Protein AF-A0A2P4QXF5-F1 (afdb_monomer)

Organism: Rhizophagus irregularis (strain DAOM 181602 / DAOM 197198 / MUCL 43194) (NCBI:txid747089)

Foldseek 3Di:
DLLVVLVVVLVVLCPDDPLSVVLSVVLLVQLLDPDRDLLNLLLSLLSQLCVVCVVVVHDQDPQCPCCVPRVPVSVVSLVVDVSSCVSSVVSSVCSVSNSVNSNVVVVVVVVVVVVVVVVVVVVVVVVVVVVVVVVVVVVVVVVVVVVVVVVVVVVVVVVVVVVVVVVVVVVVVVVVVVVVVVVVVVVVVVVVVVVVVVVVVD

Radius of gyration: 54.54 Å; Cα contacts (8 Å, |Δi|>4): 104; chains: 1; bounding box: 96×33×154 Å

Solvent-accessible surface area (backbone atoms only — not comparable to full-atom values): 10778 Å² total; per-residue (Å²): 107,67,50,57,51,19,45,52,54,47,59,55,38,64,71,43,63,72,62,39,40,52,45,50,52,54,45,58,62,58,29,72,45,97,69,68,49,72,65,55,40,49,54,51,12,48,47,49,27,48,43,55,39,46,76,72,73,44,86,69,66,73,58,51,72,55,47,92,83,36,49,68,60,24,50,55,57,33,64,76,35,68,72,49,34,54,45,26,56,51,36,45,66,43,48,62,44,37,32,51,21,52,40,54,52,54,54,47,54,52,49,53,54,51,49,51,55,50,52,53,50,50,52,52,50,53,51,52,52,50,55,50,53,54,50,52,52,53,50,51,54,50,51,52,53,50,51,51,51,51,54,54,50,50,54,50,55,50,50,55,50,51,53,53,52,52,51,52,53,51,52,53,52,50,54,52,51,53,52,51,52,52,52,52,53,51,50,53,52,53,51,52,52,52,51,53,53,59,64,75,74,113

pLDDT: mean 87.65, std 9.47, range [49.09, 98.06]

Structure (mmCIF, N/CA/C/O backbone):
data_AF-A0A2P4QXF5-F1
#
_entry.id   AF-A0A2P4QXF5-F1
#
loop_
_atom_site.group_PDB
_atom_site.id
_atom_site.type_symbol
_atom_site.label_atom_id
_atom_site.label_alt_id
_atom_site.label_comp_id
_atom_site.label_asym_id
_atom_site.label_entity_id
_atom_site.label_seq_id
_atom_site.pdbx_PDB_ins_code
_atom_site.Cartn_x
_atom_site.Cartn_y
_atom_site.Cartn_z
_atom_site.occupancy
_atom_site.B_iso_or_equiv
_atom_site.auth_seq_id
_atom_site.auth_comp_id
_atom_site.auth_asym_id
_atom_site.auth_atom_id
_atom_site.pdbx_PDB_model_num
ATOM 1 N N . MET A 1 1 ? -5.828 8.883 -20.701 1.00 59.59 1 MET A N 1
ATOM 2 C CA . MET A 1 1 ? -4.994 9.012 -21.917 1.00 59.59 1 MET A CA 1
ATOM 3 C C . MET A 1 1 ? -3.499 8.757 -21.675 1.00 59.59 1 MET A C 1
ATOM 5 O O . MET A 1 1 ? -3.031 7.722 -22.117 1.00 59.59 1 MET A O 1
ATOM 9 N N . ILE A 1 2 ? -2.735 9.605 -20.960 1.00 63.25 2 ILE A N 1
ATOM 10 C CA . ILE A 1 2 ? -1.267 9.400 -20.785 1.00 63.25 2 ILE A CA 1
ATOM 11 C C . ILE A 1 2 ? -0.932 8.175 -19.909 1.00 63.25 2 ILE A C 1
ATOM 13 O O . ILE A 1 2 ? -0.043 7.398 -20.246 1.00 63.25 2 ILE A O 1
ATOM 17 N N . ILE A 1 3 ? -1.665 7.973 -18.807 1.00 66.44 3 ILE A N 1
ATOM 18 C CA . ILE A 1 3 ? -1.462 6.826 -17.899 1.00 66.44 3 ILE A CA 1
ATOM 19 C C . ILE A 1 3 ? -1.799 5.508 -18.602 1.00 66.44 3 ILE A C 1
ATOM 21 O O . ILE A 1 3 ? -1.023 4.562 -18.534 1.00 66.44 3 ILE A O 1
ATOM 25 N N . GLU A 1 4 ? -2.927 5.464 -19.310 1.00 70.69 4 GLU A N 1
ATOM 26 C CA . GLU A 1 4 ? -3.379 4.278 -20.049 1.00 70.69 4 GLU A CA 1
ATOM 27 C C . GLU A 1 4 ? -2.394 3.902 -21.159 1.00 70.69 4 GLU A C 1
ATOM 29 O O . GLU A 1 4 ? -2.073 2.729 -21.315 1.00 70.69 4 GLU A O 1
ATOM 34 N N . HIS A 1 5 ? -1.861 4.893 -21.883 1.00 72.62 5 HIS A N 1
ATOM 35 C CA . HIS A 1 5 ? -0.839 4.664 -22.901 1.00 72.62 5 HIS A CA 1
ATOM 36 C C . HIS A 1 5 ? 0.442 4.083 -22.291 1.00 72.62 5 HIS A C 1
ATOM 38 O O . HIS A 1 5 ? 0.937 3.061 -22.756 1.00 72.62 5 HIS A O 1
ATOM 44 N N . GLY A 1 6 ? 0.942 4.673 -21.199 1.00 71.44 6 GLY A N 1
ATOM 45 C CA . GLY A 1 6 ? 2.107 4.139 -20.494 1.00 71.44 6 GLY A CA 1
ATOM 46 C C . GLY A 1 6 ? 1.874 2.718 -19.973 1.00 71.44 6 GLY A C 1
ATOM 47 O O . GLY A 1 6 ? 2.727 1.858 -20.156 1.00 71.44 6 GLY A O 1
ATOM 48 N N . GLN A 1 7 ? 0.703 2.428 -19.399 1.00 71.81 7 GLN A N 1
ATOM 49 C CA . GLN A 1 7 ? 0.347 1.084 -18.927 1.00 71.81 7 GLN A CA 1
ATOM 50 C C . GLN A 1 7 ? 0.256 0.060 -20.064 1.00 71.81 7 GLN A C 1
ATOM 52 O O . GLN A 1 7 ? 0.716 -1.073 -19.906 1.00 71.81 7 GLN A O 1
ATOM 57 N N . ALA A 1 8 ? -0.291 0.449 -21.216 1.00 75.56 8 ALA A N 1
ATOM 58 C CA . ALA A 1 8 ? -0.338 -0.402 -22.398 1.00 75.56 8 ALA A CA 1
ATOM 59 C C . ALA A 1 8 ? 1.077 -0.726 -22.904 1.00 75.56 8 ALA A C 1
ATOM 61 O O . ALA A 1 8 ? 1.396 -1.902 -23.093 1.00 75.56 8 ALA A O 1
ATOM 62 N N . SER A 1 9 ? 1.948 0.284 -23.033 1.00 73.88 9 SER A N 1
ATOM 63 C CA . SER A 1 9 ? 3.349 0.090 -23.428 1.00 73.88 9 SER A CA 1
ATOM 64 C C . SER A 1 9 ? 4.088 -0.840 -22.464 1.00 73.88 9 SER A C 1
ATOM 66 O O . SER A 1 9 ? 4.778 -1.758 -22.899 1.00 73.88 9 SER A O 1
ATOM 68 N N . LEU A 1 10 ? 3.888 -0.674 -21.155 1.00 72.56 10 LEU A N 1
ATOM 69 C CA . LEU A 1 10 ? 4.489 -1.528 -20.126 1.00 72.56 10 LEU A CA 1
ATOM 70 C C . LEU A 1 10 ? 4.009 -2.976 -20.209 1.00 72.56 10 LEU A C 1
ATOM 72 O O . LEU A 1 10 ? 4.822 -3.893 -20.205 1.00 72.56 10 LEU A O 1
ATOM 76 N N . THR A 1 11 ? 2.702 -3.186 -20.364 1.00 74.31 11 THR A N 1
ATOM 77 C CA . THR A 1 11 ? 2.114 -4.530 -20.475 1.00 74.31 11 THR A CA 1
ATOM 78 C C . THR A 1 11 ? 2.634 -5.273 -21.708 1.00 74.31 11 THR A C 1
ATOM 80 O O . THR A 1 11 ? 2.802 -6.491 -21.688 1.00 74.31 11 THR A O 1
ATOM 83 N N . ILE A 1 12 ? 2.888 -4.554 -22.805 1.00 77.44 12 ILE A N 1
ATOM 84 C CA . ILE A 1 12 ? 3.485 -5.127 -24.017 1.00 77.44 12 ILE A CA 1
ATOM 85 C C . ILE A 1 12 ? 4.946 -5.514 -23.762 1.00 77.44 12 ILE A C 1
ATOM 87 O O . ILE A 1 12 ? 5.367 -6.590 -24.182 1.00 77.44 12 ILE A O 1
ATOM 91 N N . LEU A 1 13 ? 5.710 -4.668 -23.065 1.00 72.25 13 LEU A N 1
ATOM 92 C CA . LEU A 1 13 ? 7.120 -4.915 -22.753 1.00 72.25 13 LEU A CA 1
ATOM 93 C C . LEU A 1 13 ? 7.305 -6.076 -21.765 1.00 72.25 13 LEU A C 1
ATOM 95 O O . LEU A 1 13 ? 8.186 -6.905 -21.973 1.00 72.25 13 LEU A O 1
ATOM 99 N N . GLU A 1 14 ? 6.436 -6.206 -20.760 1.00 69.69 14 GLU A N 1
ATOM 100 C CA . GLU A 1 14 ? 6.452 -7.320 -19.797 1.00 69.69 14 GLU A CA 1
ATOM 101 C C . GLU A 1 14 ? 6.147 -8.684 -20.439 1.00 69.69 14 GLU A C 1
ATOM 103 O O . GLU A 1 14 ? 6.537 -9.720 -19.902 1.00 69.69 14 GLU A O 1
ATOM 108 N N . LYS A 1 15 ? 5.472 -8.700 -21.596 1.00 71.00 15 LYS A N 1
ATOM 109 C CA . LYS A 1 15 ? 5.174 -9.920 -22.365 1.00 71.00 15 LYS A CA 1
ATOM 110 C C . LYS A 1 15 ? 6.304 -10.351 -23.309 1.00 71.00 15 LYS A C 1
ATOM 112 O O . LYS A 1 15 ? 6.233 -11.455 -23.846 1.00 71.00 15 LYS A O 1
ATOM 117 N N . LYS A 1 16 ? 7.308 -9.501 -23.564 1.00 68.06 16 LYS A N 1
ATOM 118 C CA . LYS A 1 16 ? 8.449 -9.817 -24.446 1.00 68.06 16 LYS A CA 1
ATOM 119 C C . LYS A 1 16 ? 9.553 -10.591 -23.690 1.00 68.06 16 LYS A C 1
ATOM 121 O O . LYS A 1 16 ? 9.535 -10.659 -22.466 1.00 68.06 16 LYS A O 1
ATOM 126 N N . HIS A 1 17 ? 10.492 -11.188 -24.442 1.00 75.25 17 HIS A N 1
ATOM 127 C CA . HIS A 1 17 ? 11.640 -11.992 -23.965 1.00 75.25 17 HIS A CA 1
ATOM 128 C C . HIS A 1 17 ? 12.445 -11.361 -22.804 1.00 75.25 17 HIS A C 1
ATOM 130 O O . HIS A 1 17 ? 12.349 -10.160 -22.546 1.00 75.25 17 HIS A O 1
ATOM 136 N N . ASP A 1 18 ? 13.318 -12.163 -22.176 1.00 79.44 18 ASP A N 1
ATOM 137 C CA . ASP A 1 18 ? 14.100 -11.838 -20.968 1.00 79.44 18 ASP A CA 1
ATOM 138 C C . ASP A 1 18 ? 14.762 -10.444 -20.967 1.00 79.44 18 ASP A C 1
ATOM 140 O O . ASP A 1 18 ? 14.712 -9.756 -19.949 1.00 79.44 18 ASP A O 1
ATOM 144 N N . CYS A 1 19 ? 15.273 -9.966 -22.110 1.00 87.12 19 CYS A N 1
ATOM 145 C CA . CYS A 1 19 ? 15.891 -8.635 -22.236 1.00 87.12 19 CYS A CA 1
ATOM 146 C C . CYS A 1 19 ? 14.944 -7.492 -21.828 1.00 87.12 19 CYS A C 1
ATOM 148 O O . CYS A 1 19 ? 15.302 -6.611 -21.043 1.00 87.12 19 CYS A O 1
ATOM 150 N N . PHE A 1 20 ? 13.704 -7.503 -22.332 1.00 87.44 20 PHE A N 1
ATOM 151 C CA . PHE A 1 20 ? 12.737 -6.450 -22.016 1.00 87.44 20 PHE A CA 1
ATOM 152 C C . PHE A 1 20 ? 12.277 -6.534 -20.565 1.00 87.44 20 PHE A C 1
ATOM 154 O O . PHE A 1 20 ? 12.060 -5.502 -19.930 1.00 87.44 20 PHE A O 1
ATOM 161 N N . LYS A 1 21 ? 12.172 -7.749 -20.022 1.00 85.56 21 LYS A N 1
ATOM 162 C CA . LYS A 1 21 ? 11.815 -7.980 -18.623 1.00 85.56 21 LYS A CA 1
ATOM 163 C C . LYS A 1 21 ? 12.875 -7.423 -17.672 1.00 85.56 21 LYS A C 1
ATOM 165 O O . LYS A 1 21 ? 12.524 -6.763 -16.693 1.00 85.56 21 LYS A O 1
ATOM 170 N N . GLU A 1 22 ? 14.153 -7.633 -17.976 1.00 85.75 22 GLU A N 1
ATOM 171 C CA . GLU A 1 22 ? 15.271 -7.057 -17.226 1.00 85.75 22 GLU A CA 1
ATOM 172 C C . GLU A 1 22 ? 15.252 -5.523 -17.291 1.00 85.75 22 GLU A C 1
ATOM 174 O O . GLU A 1 22 ? 15.178 -4.862 -16.253 1.00 85.75 22 GLU A O 1
ATOM 179 N N . ALA A 1 23 ? 15.201 -4.949 -18.499 1.00 85.44 23 ALA A N 1
ATOM 180 C CA . ALA A 1 23 ? 15.160 -3.499 -18.695 1.00 85.44 23 ALA A CA 1
ATOM 181 C C . ALA A 1 23 ? 13.967 -2.840 -17.973 1.00 85.44 23 ALA A C 1
ATOM 183 O O . ALA A 1 23 ? 14.123 -1.807 -17.315 1.00 85.44 23 ALA A O 1
ATOM 184 N N . THR A 1 24 ? 12.789 -3.467 -18.037 1.00 84.12 24 THR A N 1
ATOM 185 C CA . THR A 1 24 ? 11.561 -3.000 -17.373 1.00 84.12 24 THR A CA 1
ATOM 186 C C . THR A 1 24 ? 11.661 -3.110 -15.849 1.00 84.12 24 THR A C 1
ATOM 188 O O . THR A 1 24 ? 11.208 -2.215 -15.138 1.00 84.12 24 THR A O 1
ATOM 191 N N . THR A 1 25 ? 12.294 -4.159 -15.316 1.00 84.69 25 THR A N 1
ATOM 192 C CA . THR A 1 25 ? 12.498 -4.318 -13.864 1.00 84.69 25 THR A CA 1
ATOM 193 C C . THR A 1 25 ? 13.419 -3.234 -13.311 1.00 84.69 25 THR A C 1
ATOM 195 O O . THR A 1 25 ? 13.112 -2.618 -12.285 1.00 84.69 25 THR A O 1
ATOM 198 N N . THR A 1 26 ? 14.518 -2.948 -14.009 1.00 84.81 26 THR A N 1
ATOM 199 C CA . THR A 1 26 ? 15.437 -1.868 -13.634 1.00 84.81 26 THR A CA 1
ATOM 200 C C . THR A 1 26 ? 14.717 -0.520 -13.691 1.00 84.81 26 THR A C 1
ATOM 202 O O . THR A 1 26 ? 14.770 0.233 -12.718 1.00 84.81 26 THR A O 1
ATOM 205 N N . LEU A 1 27 ? 13.941 -0.264 -14.755 1.00 85.56 27 LEU A N 1
ATOM 206 C CA . LEU A 1 27 ? 13.129 0.949 -14.893 1.00 85.56 27 LEU A CA 1
ATOM 207 C C . LEU A 1 27 ? 12.154 1.097 -13.724 1.00 85.56 27 LEU A C 1
ATOM 209 O O . LEU A 1 27 ? 12.144 2.135 -13.070 1.00 85.56 27 LEU A O 1
ATOM 213 N N . LYS A 1 28 ? 11.410 0.041 -13.379 1.00 84.25 28 LYS A N 1
ATOM 214 C CA . LYS A 1 28 ? 10.466 0.040 -12.252 1.00 84.25 28 LYS A CA 1
ATOM 215 C C . LYS A 1 28 ? 11.125 0.432 -10.933 1.00 84.25 28 LYS A C 1
ATOM 217 O O . LYS A 1 28 ? 10.522 1.157 -10.143 1.00 84.25 28 LYS A O 1
ATOM 222 N N . ASN A 1 29 ? 12.353 -0.018 -10.692 1.00 83.19 29 ASN A N 1
ATOM 223 C CA . ASN A 1 29 ? 13.104 0.357 -9.498 1.00 83.19 29 ASN A CA 1
ATOM 224 C C . ASN A 1 29 ? 13.585 1.814 -9.545 1.00 83.19 29 ASN A C 1
ATOM 226 O O . ASN A 1 29 ? 13.433 2.519 -8.548 1.00 83.19 29 ASN A O 1
ATOM 230 N N . GLY A 1 30 ? 14.092 2.285 -10.688 1.00 82.69 30 GLY A N 1
ATOM 231 C CA . GLY A 1 30 ? 14.521 3.677 -10.867 1.00 82.69 30 GLY A CA 1
ATOM 232 C C . GLY A 1 30 ? 13.372 4.688 -10.800 1.00 82.69 30 GLY A C 1
ATOM 233 O O . GLY A 1 30 ? 13.515 5.765 -10.224 1.00 82.69 30 GLY A O 1
ATOM 234 N N . CYS A 1 31 ? 12.196 4.319 -11.311 1.00 85.19 31 CYS A N 1
ATOM 235 C CA . CYS A 1 31 ? 11.001 5.158 -11.297 1.00 85.19 31 CYS A CA 1
ATOM 236 C C . CYS A 1 31 ? 10.361 5.293 -9.909 1.00 85.19 31 CYS A C 1
ATOM 238 O O . CYS A 1 31 ? 9.393 6.028 -9.791 1.00 85.19 31 CYS A O 1
ATOM 240 N N . LYS A 1 32 ? 10.839 4.623 -8.849 1.00 78.00 32 LYS A N 1
ATOM 241 C CA . LYS A 1 32 ? 10.288 4.823 -7.491 1.00 78.00 32 LYS A CA 1
ATOM 242 C C . LYS A 1 32 ? 10.468 6.262 -6.990 1.00 78.00 32 LYS A C 1
ATOM 244 O O . LYS A 1 32 ? 9.691 6.721 -6.158 1.00 78.00 32 LYS A O 1
ATOM 249 N N . ASN A 1 33 ? 11.471 6.975 -7.501 1.00 73.50 33 ASN A N 1
ATOM 250 C CA . ASN A 1 33 ? 11.752 8.359 -7.133 1.00 73.50 33 ASN A CA 1
ATOM 251 C C . ASN A 1 33 ? 10.893 9.353 -7.933 1.00 73.50 33 ASN A C 1
ATOM 253 O O . ASN A 1 33 ? 10.516 9.098 -9.076 1.00 73.50 33 ASN A O 1
ATOM 257 N N . VAL A 1 34 ? 10.610 10.523 -7.339 1.00 63.44 34 VAL A N 1
ATOM 258 C CA . VAL A 1 34 ? 9.688 11.516 -7.924 1.00 63.44 34 VAL A CA 1
ATOM 259 C C . VAL A 1 34 ? 10.156 12.025 -9.289 1.00 63.44 34 VAL A C 1
ATOM 261 O O . VAL A 1 34 ? 9.332 12.232 -10.178 1.00 63.44 34 VAL A O 1
ATOM 264 N N . ASN A 1 35 ? 11.471 12.158 -9.464 1.00 69.94 35 ASN A N 1
ATOM 265 C CA . ASN A 1 35 ? 12.098 12.616 -10.693 1.00 69.94 35 ASN A CA 1
ATOM 266 C C . ASN A 1 35 ? 13.130 11.592 -11.160 1.00 69.94 35 ASN A C 1
ATOM 268 O O . ASN A 1 35 ? 14.118 11.342 -10.473 1.00 69.94 35 ASN A O 1
ATOM 272 N N . LEU A 1 36 ? 12.910 11.034 -12.348 1.00 80.44 36 LEU A N 1
ATOM 273 C CA . LEU A 1 36 ? 13.909 10.227 -13.035 1.00 80.44 36 LEU A CA 1
ATOM 274 C C . LEU A 1 36 ? 15.021 11.150 -13.551 1.00 80.44 36 LEU A C 1
ATOM 276 O O . LEU A 1 36 ? 14.722 12.102 -14.285 1.00 80.44 36 LEU A O 1
ATOM 280 N N . SER A 1 37 ? 16.278 10.891 -13.184 1.00 85.06 37 SER A N 1
ATOM 281 C CA . SER A 1 37 ? 17.393 11.721 -13.647 1.00 85.06 37 SER A CA 1
ATOM 282 C C . SER A 1 37 ? 17.556 11.616 -15.168 1.00 85.06 37 SER A C 1
ATOM 284 O O . SER A 1 37 ? 17.160 10.628 -15.789 1.00 85.06 37 SER A O 1
ATOM 286 N N . ASN A 1 38 ? 18.142 12.634 -15.803 1.00 84.25 38 ASN A N 1
ATOM 287 C CA . ASN A 1 38 ? 18.397 12.570 -17.245 1.00 84.25 38 ASN A CA 1
ATOM 288 C C . ASN A 1 38 ? 19.353 11.426 -17.607 1.00 84.25 38 ASN A C 1
ATOM 290 O O . ASN A 1 38 ? 19.158 10.796 -18.640 1.00 84.25 38 ASN A O 1
ATOM 294 N N . ASN A 1 39 ? 20.331 11.122 -16.748 1.00 87.06 39 ASN A N 1
ATOM 295 C CA . ASN A 1 39 ? 21.234 9.996 -16.962 1.00 87.06 39 ASN A CA 1
ATOM 296 C C . ASN A 1 39 ? 20.470 8.667 -16.941 1.00 87.06 39 ASN A C 1
ATOM 298 O O . ASN A 1 39 ? 20.602 7.863 -17.857 1.00 87.06 39 ASN A O 1
ATOM 302 N N . ASP A 1 40 ? 19.577 8.491 -15.966 1.00 86.88 40 ASP A N 1
ATOM 303 C CA . ASP A 1 40 ? 18.719 7.309 -15.886 1.00 86.88 40 ASP A CA 1
ATOM 304 C C . ASP A 1 40 ? 17.828 7.178 -17.126 1.00 86.88 40 ASP A C 1
ATOM 306 O O . ASP A 1 40 ? 17.725 6.102 -17.709 1.00 86.88 40 ASP A O 1
ATOM 310 N N . LYS A 1 41 ? 17.223 8.279 -17.593 1.00 89.69 41 LYS A N 1
ATOM 311 C CA . LYS A 1 41 ? 16.423 8.277 -18.830 1.00 89.69 41 LYS A CA 1
ATOM 312 C C . LYS A 1 41 ? 17.221 7.771 -20.025 1.00 89.69 41 LYS A C 1
ATOM 314 O O . LYS A 1 41 ? 16.704 6.973 -20.803 1.00 89.69 41 LYS A O 1
ATOM 319 N N . ILE A 1 42 ? 18.463 8.235 -20.162 1.00 91.12 42 ILE A N 1
ATOM 320 C CA . ILE A 1 42 ? 19.356 7.817 -21.242 1.00 91.12 42 ILE A CA 1
ATOM 321 C C . ILE A 1 42 ? 19.659 6.319 -21.122 1.00 91.12 42 ILE A C 1
ATOM 323 O O . ILE A 1 42 ? 19.454 5.585 -22.085 1.00 91.12 42 ILE A O 1
ATOM 327 N N . GLN A 1 43 ? 20.059 5.860 -19.937 1.00 90.38 43 GLN A N 1
ATOM 328 C CA . GLN A 1 43 ? 20.349 4.454 -19.642 1.00 90.38 43 GLN A CA 1
ATOM 329 C C . GLN A 1 43 ? 19.177 3.531 -19.990 1.00 90.38 43 GLN A C 1
ATOM 331 O O . GLN A 1 43 ? 19.340 2.522 -20.677 1.00 90.38 43 GLN A O 1
ATOM 336 N N . TYR A 1 44 ? 17.967 3.888 -19.555 1.00 90.31 44 TYR A N 1
ATOM 337 C CA . TYR A 1 44 ? 16.769 3.097 -19.829 1.00 90.31 44 TYR A CA 1
ATOM 338 C C . TYR A 1 44 ? 16.414 3.071 -21.309 1.00 90.31 44 TYR A C 1
ATOM 340 O O . TYR A 1 44 ? 16.094 2.006 -21.838 1.00 90.31 44 TYR A O 1
ATOM 348 N N . ALA A 1 45 ? 16.515 4.212 -21.989 1.00 93.25 45 ALA A N 1
ATOM 349 C CA . ALA A 1 45 ? 16.264 4.284 -23.420 1.00 93.25 45 ALA A CA 1
ATOM 350 C C . ALA A 1 45 ? 17.254 3.427 -24.222 1.00 93.25 45 ALA A C 1
ATOM 352 O O . ALA A 1 45 ? 16.838 2.733 -25.146 1.00 93.25 45 ALA A O 1
ATOM 353 N N . ILE A 1 46 ? 18.537 3.413 -23.839 1.00 93.25 46 ILE A N 1
ATOM 354 C CA . ILE A 1 46 ? 19.556 2.558 -24.464 1.00 93.25 46 ILE A CA 1
ATOM 355 C C . ILE A 1 46 ? 19.234 1.078 -24.234 1.00 93.25 46 ILE A C 1
ATOM 357 O O . ILE A 1 46 ? 19.234 0.307 -25.190 1.00 93.25 46 ILE A O 1
ATOM 361 N N . ARG A 1 47 ? 18.912 0.673 -22.997 1.00 91.44 47 ARG A N 1
ATOM 362 C CA . ARG A 1 47 ? 18.575 -0.726 -22.669 1.00 91.44 47 ARG A CA 1
ATOM 363 C C . ARG A 1 47 ? 17.362 -1.223 -23.461 1.00 91.44 47 ARG A C 1
ATOM 365 O O . ARG A 1 47 ? 17.417 -2.304 -24.042 1.00 91.44 47 ARG A O 1
ATOM 372 N N . LEU A 1 48 ? 16.296 -0.425 -23.542 1.00 91.62 48 LEU A N 1
ATOM 373 C CA . LEU A 1 48 ? 15.103 -0.770 -24.325 1.00 91.62 48 LEU A CA 1
ATOM 374 C C . LEU A 1 48 ? 15.396 -0.819 -25.830 1.00 91.62 48 LEU A C 1
ATOM 376 O O . LEU A 1 48 ? 14.985 -1.769 -26.498 1.00 91.62 48 LEU A O 1
ATOM 380 N N . ALA A 1 49 ? 16.165 0.142 -26.350 1.00 93.44 49 ALA A N 1
ATOM 381 C CA . ALA A 1 49 ? 16.567 0.155 -27.753 1.00 93.44 49 ALA A CA 1
ATOM 382 C C . ALA A 1 49 ? 17.431 -1.057 -28.120 1.00 93.44 49 ALA A C 1
ATOM 384 O O . ALA A 1 49 ? 17.199 -1.674 -29.158 1.00 93.44 49 ALA A O 1
ATOM 385 N N . LYS A 1 50 ? 18.374 -1.445 -27.250 1.00 92.38 50 LYS A N 1
ATOM 386 C CA . LYS A 1 50 ? 19.197 -2.652 -27.409 1.00 92.38 50 LYS A CA 1
ATOM 387 C C . LYS A 1 50 ? 18.315 -3.894 -27.531 1.00 92.38 50 LYS A C 1
ATOM 389 O O . LYS A 1 50 ? 18.502 -4.676 -28.458 1.00 92.38 50 LYS A O 1
ATOM 394 N N . CYS A 1 51 ? 17.320 -4.043 -26.652 1.00 91.12 51 CYS A N 1
ATOM 395 C CA . CYS A 1 51 ? 16.387 -5.167 -26.717 1.00 91.12 51 CYS A CA 1
ATOM 396 C C . CYS A 1 51 ? 15.554 -5.169 -28.005 1.00 91.12 51 CYS A C 1
ATOM 398 O O . CYS A 1 51 ? 15.377 -6.226 -28.605 1.00 91.12 51 CYS A O 1
ATOM 400 N N . GLU A 1 52 ? 15.049 -4.014 -28.452 1.00 91.31 52 GLU A N 1
ATOM 401 C CA . GLU A 1 52 ? 14.247 -3.929 -29.679 1.00 91.31 52 GLU A CA 1
ATOM 402 C C . GLU A 1 52 ? 15.069 -4.242 -30.927 1.00 91.31 52 GLU A C 1
ATOM 404 O O . GLU A 1 52 ? 14.664 -5.076 -31.735 1.00 91.31 52 GLU A O 1
ATOM 409 N N . LEU A 1 53 ? 16.256 -3.659 -31.057 1.00 92.00 53 LEU A N 1
ATOM 410 C CA . LEU A 1 53 ? 17.133 -3.891 -32.204 1.00 92.00 53 LEU A CA 1
ATOM 411 C C . LEU A 1 53 ? 17.652 -5.333 -32.251 1.00 92.00 53 LEU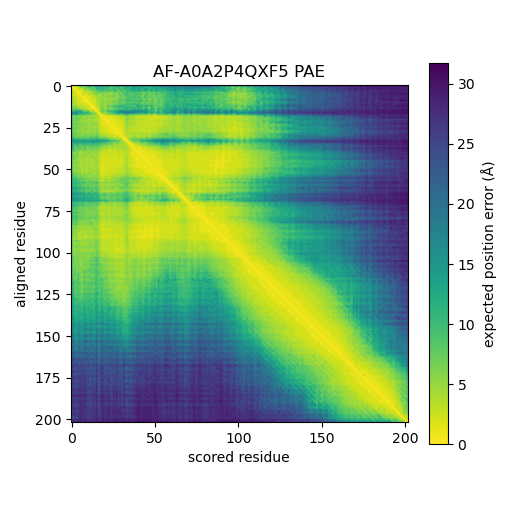 A C 1
ATOM 413 O O . LEU A 1 53 ? 17.752 -5.913 -33.335 1.00 92.00 53 LEU A O 1
ATOM 417 N N . ALA A 1 54 ? 17.882 -5.954 -31.089 1.00 89.94 54 ALA A N 1
ATOM 418 C CA . ALA A 1 54 ? 18.225 -7.369 -31.005 1.00 89.94 54 ALA A CA 1
ATOM 419 C C . ALA A 1 54 ? 17.114 -8.276 -31.566 1.00 89.94 54 ALA A C 1
ATOM 421 O O . ALA A 1 54 ? 17.428 -9.300 -32.169 1.00 89.94 54 ALA A O 1
ATOM 422 N N . THR A 1 55 ? 15.829 -7.896 -31.465 1.00 89.12 55 THR A N 1
ATOM 423 C CA . THR A 1 55 ? 14.739 -8.680 -32.090 1.00 89.12 55 THR A CA 1
ATOM 424 C C . THR A 1 55 ? 14.816 -8.711 -33.618 1.00 89.12 55 THR A C 1
ATOM 426 O O . THR A 1 55 ? 14.330 -9.655 -34.235 1.00 89.12 55 THR A O 1
ATOM 429 N N . ALA A 1 56 ? 15.466 -7.715 -34.226 1.00 89.31 56 ALA A N 1
ATOM 430 C CA . ALA A 1 56 ? 15.727 -7.643 -35.660 1.00 89.31 56 ALA A CA 1
ATOM 431 C C . ALA A 1 56 ? 17.104 -8.221 -36.052 1.00 89.31 56 ALA A C 1
ATOM 433 O O . ALA A 1 56 ? 17.532 -8.045 -37.191 1.00 89.31 56 ALA A O 1
ATOM 434 N N . ASN A 1 57 ? 17.807 -8.893 -35.128 1.00 88.31 57 ASN A N 1
ATOM 435 C CA . ASN A 1 57 ? 19.185 -9.377 -35.294 1.00 88.31 57 ASN A CA 1
ATOM 436 C C . ASN A 1 57 ? 20.186 -8.273 -35.683 1.00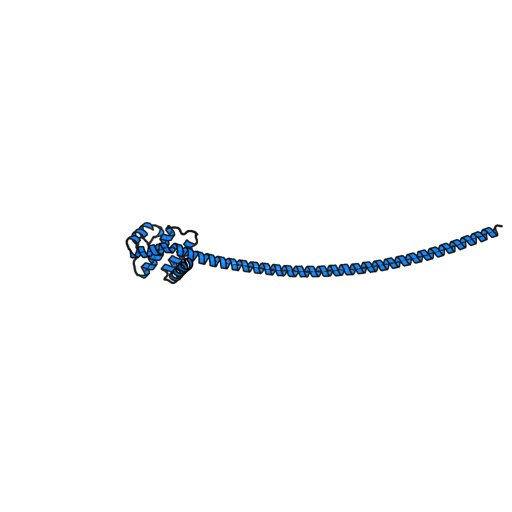 88.31 57 ASN A C 1
ATOM 438 O O . ASN A 1 57 ? 21.181 -8.532 -36.363 1.00 88.31 57 ASN A O 1
ATOM 442 N N . LEU A 1 58 ? 19.933 -7.031 -35.258 1.00 89.00 58 LEU A N 1
ATOM 443 C CA . LEU A 1 58 ? 20.867 -5.927 -35.448 1.00 89.00 58 LEU A CA 1
ATOM 444 C C . LEU A 1 58 ? 21.856 -5.895 -34.281 1.00 89.00 58 LEU A C 1
ATOM 446 O O . LEU A 1 58 ? 21.460 -5.774 -33.122 1.00 89.00 58 LEU A O 1
ATOM 450 N N . ALA A 1 59 ? 23.149 -5.992 -34.596 1.00 88.25 59 ALA A N 1
ATOM 451 C CA . ALA A 1 59 ? 24.212 -5.879 -33.604 1.00 88.25 59 ALA A CA 1
ATOM 452 C C . ALA A 1 59 ? 24.271 -4.448 -33.052 1.00 88.25 59 ALA A C 1
ATOM 454 O O . ALA A 1 59 ? 24.409 -3.486 -33.808 1.00 88.25 59 ALA A O 1
ATOM 455 N N . PHE A 1 60 ? 24.151 -4.316 -31.733 1.00 90.12 60 PHE A N 1
ATOM 456 C CA . PHE A 1 60 ? 24.226 -3.029 -31.047 1.00 90.12 60 PHE A CA 1
ATOM 457 C C . PHE A 1 60 ? 25.699 -2.608 -30.846 1.00 90.12 60 PHE A C 1
ATOM 459 O O . PHE A 1 60 ? 26.550 -3.495 -30.752 1.00 90.12 60 PHE A O 1
ATOM 466 N N . PRO A 1 61 ? 26.037 -1.301 -30.791 1.00 90.62 61 PRO A N 1
ATOM 467 C CA . PRO A 1 61 ? 27.429 -0.858 -30.662 1.00 90.62 61 PRO A CA 1
ATOM 468 C C . PRO A 1 61 ? 28.084 -1.382 -29.375 1.00 90.62 61 PRO A C 1
ATOM 470 O O . PRO A 1 61 ? 27.468 -1.329 -28.308 1.00 90.62 61 PRO A O 1
ATOM 473 N N . MET A 1 62 ? 29.329 -1.866 -29.462 1.00 87.81 62 MET A N 1
ATOM 474 C CA . MET A 1 62 ? 30.074 -2.422 -28.314 1.00 87.81 62 MET A CA 1
ATOM 475 C C . MET A 1 62 ? 30.400 -1.347 -27.270 1.00 87.81 62 MET A C 1
ATOM 477 O O . MET A 1 62 ? 30.519 -1.624 -26.081 1.00 87.81 62 MET A O 1
ATOM 481 N N . GLU A 1 63 ? 30.470 -0.087 -27.700 1.00 88.00 63 GLU A N 1
ATOM 482 C CA . GLU A 1 63 ? 30.603 1.094 -26.847 1.00 88.00 63 GLU A CA 1
ATOM 483 C C . GLU A 1 63 ? 29.432 1.240 -25.856 1.00 88.00 63 GLU A C 1
ATOM 485 O O . GLU A 1 63 ? 29.521 2.012 -24.907 1.00 88.00 63 GLU A O 1
ATOM 490 N N . CYS A 1 64 ? 28.335 0.504 -26.070 1.00 88.19 64 CYS A N 1
ATOM 491 C CA . CYS A 1 64 ? 27.156 0.451 -25.213 1.00 88.19 64 CYS A CA 1
ATOM 492 C C . CYS A 1 64 ? 27.078 -0.817 -24.341 1.00 88.19 64 CYS A C 1
ATOM 494 O O . CYS A 1 64 ? 26.003 -1.120 -23.815 1.00 88.19 64 CYS A O 1
ATOM 496 N N . ASP A 1 65 ? 28.152 -1.600 -24.213 1.00 84.81 65 ASP A N 1
ATOM 497 C CA . ASP A 1 65 ? 28.157 -2.757 -23.307 1.00 84.81 65 ASP A CA 1
ATOM 498 C C . ASP A 1 65 ? 28.400 -2.353 -21.845 1.00 84.81 65 ASP A C 1
ATOM 500 O O . ASP A 1 65 ? 27.760 -2.913 -20.957 1.00 84.81 65 ASP A O 1
ATOM 504 N N . ASP A 1 66 ? 29.214 -1.320 -21.597 1.00 80.56 66 ASP A N 1
ATOM 505 C CA . ASP A 1 66 ? 29.393 -0.697 -20.276 1.00 80.56 66 ASP A CA 1
ATOM 506 C C . ASP A 1 66 ? 28.763 0.701 -20.250 1.00 80.56 66 ASP A C 1
ATOM 508 O O . ASP A 1 66 ? 29.425 1.744 -20.288 1.00 80.56 66 ASP A O 1
ATOM 512 N N . ILE A 1 67 ? 27.429 0.715 -20.248 1.00 77.31 67 ILE A N 1
ATOM 513 C CA . ILE A 1 67 ? 26.664 1.960 -20.329 1.00 77.31 67 ILE A CA 1
ATOM 514 C C . ILE A 1 67 ? 26.906 2.820 -19.077 1.00 77.31 67 ILE A C 1
ATOM 516 O O . ILE A 1 67 ? 26.825 4.039 -19.167 1.00 77.31 67 ILE A O 1
ATOM 520 N N . ASP A 1 68 ? 27.220 2.241 -17.915 1.00 74.12 68 ASP A N 1
ATOM 521 C CA . ASP A 1 68 ? 27.353 2.990 -16.656 1.00 74.12 68 ASP A CA 1
ATOM 522 C C . ASP A 1 68 ? 28.609 3.886 -16.616 1.00 74.12 68 ASP A C 1
ATOM 524 O O . ASP A 1 68 ? 28.580 4.934 -15.966 1.00 74.12 68 ASP A O 1
ATOM 528 N N . HIS A 1 69 ? 29.671 3.544 -17.357 1.00 74.56 69 HIS A N 1
ATOM 529 C CA . HIS A 1 69 ? 30.915 4.326 -17.394 1.00 74.56 69 HIS A CA 1
ATOM 530 C C . HIS A 1 69 ? 31.008 5.313 -18.569 1.00 74.56 69 HIS A C 1
ATOM 532 O O . HIS A 1 69 ? 31.587 6.386 -18.406 1.00 74.56 69 HIS A O 1
ATOM 538 N N . ASP A 1 70 ? 30.437 4.993 -19.739 1.00 81.06 70 ASP A N 1
ATOM 539 C CA . ASP A 1 70 ? 30.731 5.707 -20.997 1.00 81.06 70 ASP A CA 1
ATOM 540 C C . ASP A 1 70 ? 29.475 6.034 -21.846 1.00 81.06 70 ASP A C 1
ATOM 542 O O . ASP A 1 70 ? 29.481 5.973 -23.080 1.00 81.06 70 ASP A O 1
ATOM 546 N N . VAL A 1 71 ? 28.385 6.473 -21.196 1.00 87.75 71 VAL A N 1
ATOM 547 C CA . VAL A 1 71 ? 27.105 6.853 -21.847 1.00 87.75 71 VAL A CA 1
ATOM 548 C C . VAL A 1 71 ? 27.290 7.737 -23.084 1.00 87.75 71 VAL A C 1
ATOM 550 O O . VAL A 1 71 ? 26.639 7.525 -24.106 1.00 87.75 71 VAL A O 1
ATOM 553 N N . GLY A 1 72 ? 28.173 8.736 -23.005 1.00 88.62 72 GLY A N 1
ATOM 554 C CA . GLY A 1 72 ? 28.398 9.690 -24.092 1.00 88.62 72 GLY A CA 1
ATOM 555 C C . GLY A 1 72 ? 28.898 9.027 -25.379 1.00 88.62 72 GLY A C 1
ATOM 556 O O . GLY A 1 72 ? 28.368 9.313 -26.451 1.00 88.62 72 GLY A O 1
ATOM 557 N N . LYS A 1 73 ? 29.856 8.095 -25.272 1.00 89.88 73 LYS A N 1
ATOM 558 C CA . LYS A 1 73 ? 30.409 7.359 -26.424 1.00 89.88 73 LYS A CA 1
ATOM 559 C C . LYS A 1 73 ? 29.386 6.401 -27.026 1.00 89.88 73 LYS A C 1
ATOM 561 O O . LYS A 1 73 ? 29.297 6.271 -28.249 1.00 89.88 73 LYS A O 1
ATOM 566 N N . CYS A 1 74 ? 28.578 5.771 -26.175 1.00 91.94 74 CYS A N 1
ATOM 567 C CA . CYS A 1 74 ? 27.461 4.947 -26.621 1.00 91.94 74 CYS A CA 1
ATOM 568 C C . CYS A 1 74 ? 26.449 5.775 -27.435 1.00 91.94 74 CYS A C 1
ATOM 570 O O . CYS A 1 74 ? 26.084 5.393 -28.547 1.00 91.94 74 CYS A O 1
ATOM 572 N N . ILE A 1 75 ? 26.048 6.950 -26.935 1.00 93.06 75 ILE A N 1
ATOM 573 C CA . ILE A 1 75 ? 25.120 7.846 -27.643 1.00 93.06 75 ILE A CA 1
ATOM 574 C C . ILE A 1 75 ? 25.706 8.356 -28.957 1.00 93.06 75 ILE A C 1
ATOM 576 O O . ILE A 1 75 ? 24.999 8.389 -29.966 1.00 93.06 75 ILE A O 1
ATOM 580 N N . GLU A 1 76 ? 26.989 8.711 -28.976 1.00 93.44 76 GLU A N 1
ATOM 581 C CA . GLU A 1 76 ? 27.666 9.102 -30.210 1.00 93.44 76 GLU A CA 1
ATOM 582 C C . GLU A 1 76 ? 27.598 7.974 -31.251 1.00 93.44 76 GLU A C 1
ATOM 584 O O . GLU A 1 76 ? 27.234 8.215 -32.401 1.00 93.44 76 GLU A O 1
ATOM 589 N N . SER A 1 77 ? 27.850 6.732 -30.841 1.00 93.38 77 SER A N 1
ATOM 590 C CA . SER A 1 77 ? 27.800 5.561 -31.723 1.00 93.38 77 SER A CA 1
ATOM 591 C C . SER A 1 77 ? 26.383 5.280 -32.237 1.00 93.38 77 SER A C 1
ATOM 593 O O . SER A 1 77 ? 26.193 5.047 -33.431 1.00 93.38 77 SER A O 1
ATOM 595 N N . ILE A 1 78 ? 25.369 5.401 -31.372 1.00 94.75 78 ILE A N 1
ATOM 596 C CA . ILE A 1 78 ? 23.947 5.307 -31.742 1.00 94.75 78 ILE A CA 1
ATOM 597 C C . ILE A 1 78 ? 23.574 6.387 -32.769 1.00 94.75 78 ILE A C 1
ATOM 599 O O . ILE A 1 78 ? 22.850 6.104 -33.721 1.00 94.75 78 ILE A O 1
ATOM 603 N N . SER A 1 79 ? 24.083 7.613 -32.612 1.00 94.38 79 SER A N 1
ATOM 604 C CA . SER A 1 79 ? 23.753 8.747 -33.489 1.00 94.38 79 SER A CA 1
ATOM 605 C C . SER A 1 79 ? 24.236 8.577 -34.934 1.00 94.38 79 SER A C 1
ATOM 607 O O . SER A 1 79 ? 23.661 9.164 -35.850 1.00 94.38 79 SER A O 1
ATOM 609 N N . ARG A 1 80 ? 25.257 7.739 -35.162 1.00 94.50 80 ARG A N 1
ATOM 610 C CA . ARG A 1 80 ? 25.815 7.461 -36.497 1.00 94.50 80 ARG A CA 1
ATOM 611 C C . ARG A 1 80 ? 24.929 6.537 -37.333 1.00 94.50 80 ARG A C 1
ATOM 613 O O . ARG A 1 80 ? 25.098 6.469 -38.548 1.00 94.50 80 ARG A O 1
ATOM 620 N N . ILE A 1 81 ? 24.002 5.821 -36.696 1.00 94.44 81 ILE A N 1
ATOM 621 C CA . ILE A 1 81 ? 23.167 4.800 -37.326 1.00 94.44 81 ILE A CA 1
ATOM 622 C C . ILE A 1 81 ? 21.694 5.236 -37.221 1.00 94.44 81 ILE A C 1
ATOM 624 O O . ILE A 1 81 ? 21.123 5.177 -36.129 1.00 94.44 81 ILE A O 1
ATOM 628 N N . PRO A 1 82 ? 21.036 5.644 -38.328 1.00 94.38 82 PRO A N 1
ATOM 629 C CA . PRO A 1 82 ? 19.687 6.217 -38.285 1.00 94.38 82 PRO A CA 1
ATOM 630 C C . PRO A 1 82 ? 18.653 5.330 -37.590 1.00 94.38 82 PRO A C 1
ATOM 632 O O . PRO A 1 82 ? 17.876 5.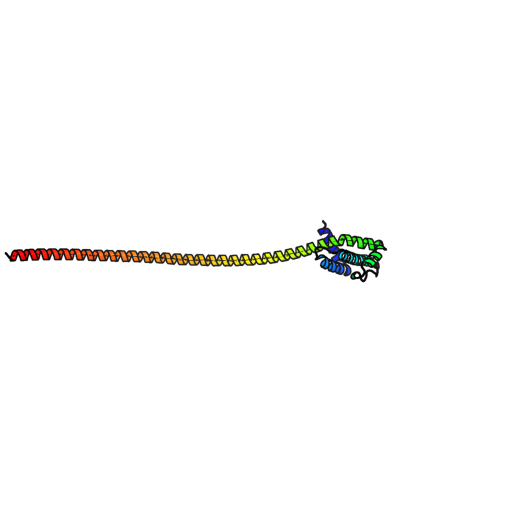813 -36.769 1.00 94.38 82 PRO A O 1
ATOM 635 N N . GLN A 1 83 ? 18.671 4.023 -37.866 1.00 92.31 83 GLN A N 1
ATOM 636 C CA . GLN A 1 83 ? 17.762 3.076 -37.228 1.00 92.31 83 GLN A CA 1
ATOM 637 C C . GLN A 1 83 ? 17.967 3.006 -35.708 1.00 92.31 83 GLN A C 1
ATOM 639 O O . GLN A 1 83 ? 16.991 2.917 -34.970 1.00 92.31 83 GLN A O 1
ATOM 644 N N . PHE A 1 84 ? 19.207 3.124 -35.220 1.00 95.25 84 PHE A N 1
ATOM 645 C CA . PHE A 1 84 ? 19.488 3.073 -33.783 1.00 95.25 84 PHE A CA 1
ATOM 646 C C . PHE A 1 84 ? 19.053 4.367 -33.109 1.00 95.25 84 PHE A C 1
ATOM 648 O O . PHE A 1 84 ? 18.398 4.326 -32.068 1.00 95.25 84 PHE A O 1
ATOM 655 N N . TRP A 1 85 ? 19.355 5.511 -33.728 1.00 95.81 85 TRP A N 1
ATOM 656 C CA . TRP A 1 85 ? 18.922 6.816 -33.243 1.00 95.81 85 TRP A CA 1
ATOM 657 C C . TRP A 1 85 ? 17.397 6.929 -33.150 1.00 95.81 85 TRP A C 1
ATOM 659 O O . TRP A 1 85 ? 16.878 7.415 -32.143 1.00 95.81 85 TRP A O 1
ATOM 669 N N . THR A 1 86 ? 16.664 6.460 -34.164 1.00 95.62 86 THR A N 1
ATOM 670 C CA . THR A 1 86 ? 15.194 6.489 -34.155 1.00 95.62 86 THR A CA 1
ATOM 671 C C . THR A 1 86 ? 14.632 5.650 -33.009 1.00 95.62 86 THR A C 1
ATOM 673 O O . THR A 1 86 ? 13.825 6.165 -32.235 1.00 95.62 86 THR A O 1
ATOM 676 N N . THR A 1 87 ? 15.094 4.408 -32.835 1.00 94.50 87 THR A N 1
ATOM 677 C CA . THR A 1 87 ? 14.636 3.542 -31.737 1.00 94.50 87 THR A CA 1
ATOM 678 C C . THR A 1 87 ? 14.980 4.133 -30.365 1.00 94.50 87 THR A C 1
ATOM 680 O O . THR A 1 87 ? 14.108 4.271 -29.507 1.00 94.50 87 THR A O 1
ATOM 683 N N . TYR A 1 88 ? 16.230 4.559 -30.162 1.00 95.56 88 TYR A N 1
ATOM 684 C CA . TYR A 1 88 ? 16.673 5.183 -28.912 1.00 95.56 88 TYR A CA 1
ATOM 685 C C . TYR A 1 88 ? 15.878 6.452 -28.579 1.00 95.56 88 TYR A C 1
ATOM 687 O O . TYR A 1 88 ? 15.379 6.598 -27.463 1.00 95.56 88 TYR A O 1
ATOM 695 N N . SER A 1 89 ? 15.744 7.378 -29.532 1.00 95.50 89 SER A N 1
ATOM 696 C CA . SER A 1 89 ? 15.079 8.664 -29.294 1.00 95.50 89 SER A CA 1
ATOM 697 C C . SER A 1 89 ? 13.576 8.509 -29.055 1.00 95.50 89 SER A C 1
ATOM 699 O O . SER A 1 89 ? 13.005 9.292 -28.291 1.00 95.50 89 SER A O 1
ATOM 701 N N . GLY A 1 90 ? 12.950 7.483 -29.644 1.00 94.12 90 GLY A N 1
ATOM 702 C CA . GLY A 1 90 ? 11.589 7.061 -29.319 1.00 94.12 90 GLY A CA 1
ATOM 703 C C . GLY A 1 90 ? 11.467 6.687 -27.844 1.00 94.12 90 GLY A C 1
ATOM 704 O O . GLY A 1 90 ? 10.742 7.347 -27.096 1.00 94.12 90 GLY A O 1
ATOM 705 N N . TYR A 1 91 ? 12.268 5.720 -27.388 1.00 93.38 91 TYR A N 1
ATOM 706 C CA . TYR A 1 91 ? 12.255 5.314 -25.982 1.00 93.38 91 TYR A CA 1
ATOM 707 C C . TYR A 1 91 ? 12.623 6.450 -25.028 1.00 93.38 91 TYR A C 1
ATOM 709 O O . TYR A 1 91 ? 11.971 6.618 -24.002 1.00 93.38 91 TYR A O 1
ATOM 717 N N . PHE A 1 92 ? 13.599 7.292 -25.365 1.00 93.38 92 PHE A N 1
ATOM 718 C CA . PHE A 1 92 ? 13.989 8.424 -24.523 1.00 93.38 92 PHE A CA 1
ATOM 719 C C . PHE A 1 92 ? 12.826 9.390 -24.245 1.00 93.38 92 PHE A C 1
ATOM 721 O O . PHE A 1 92 ? 12.676 9.879 -23.121 1.00 93.38 92 PHE A O 1
ATOM 728 N N . ARG A 1 93 ? 11.961 9.632 -25.240 1.00 91.50 93 ARG A N 1
ATOM 729 C CA . ARG A 1 93 ? 10.752 10.458 -25.080 1.00 91.50 93 ARG A CA 1
ATOM 730 C C . ARG A 1 93 ? 9.691 9.762 -24.224 1.00 91.50 93 ARG A C 1
ATOM 732 O O . ARG A 1 93 ? 9.024 10.421 -23.426 1.00 91.50 93 ARG A O 1
ATOM 739 N N . GLU A 1 94 ? 9.550 8.447 -24.360 1.00 89.25 94 GLU A N 1
ATOM 740 C CA . GLU A 1 94 ? 8.500 7.671 -23.690 1.00 89.25 94 GLU A CA 1
ATOM 741 C C . GLU A 1 94 ? 8.834 7.266 -22.251 1.00 89.25 94 GLU A C 1
ATOM 743 O O . GLU A 1 94 ? 7.926 7.156 -21.427 1.00 89.25 94 GLU A O 1
ATOM 748 N N . VAL A 1 95 ? 10.114 7.105 -21.900 1.00 88.69 95 VAL A N 1
ATOM 749 C CA . VAL A 1 95 ? 10.563 6.616 -20.581 1.00 88.69 95 VAL A CA 1
ATOM 750 C C . VAL A 1 95 ? 9.950 7.410 -19.420 1.00 88.69 95 VAL A C 1
ATOM 752 O O . VAL A 1 95 ? 9.579 6.833 -18.399 1.00 88.69 95 VAL A O 1
ATOM 755 N N . SER A 1 96 ? 9.766 8.728 -19.567 1.00 87.12 96 SER A N 1
ATOM 756 C CA . SER A 1 96 ? 9.141 9.535 -18.503 1.00 87.12 96 SER A CA 1
ATOM 757 C C . SER A 1 96 ? 7.655 9.197 -18.312 1.00 87.12 96 SER A C 1
ATOM 759 O O . SER A 1 96 ? 7.174 9.142 -17.180 1.00 87.12 96 SER A O 1
ATOM 761 N N . GLN A 1 97 ? 6.933 8.933 -19.404 1.00 85.25 97 GLN A N 1
ATOM 762 C CA . GLN A 1 97 ? 5.526 8.526 -19.356 1.00 85.25 97 GLN A CA 1
ATOM 763 C C . GLN A 1 97 ? 5.383 7.097 -18.821 1.00 85.25 97 GLN A C 1
ATOM 765 O O . GLN A 1 97 ? 4.505 6.838 -17.999 1.00 85.25 97 GLN A O 1
ATOM 770 N N . MET A 1 98 ? 6.285 6.193 -19.221 1.00 86.12 98 MET A N 1
ATOM 771 C CA . MET A 1 98 ? 6.367 4.834 -18.679 1.00 86.12 98 MET A CA 1
ATOM 772 C C . MET A 1 98 ? 6.597 4.860 -17.163 1.00 86.12 98 MET A C 1
ATOM 774 O O . MET A 1 98 ? 5.863 4.202 -16.429 1.00 86.12 98 MET A O 1
ATOM 778 N N . CYS A 1 99 ? 7.532 5.680 -16.668 1.00 86.62 99 CYS A N 1
ATOM 779 C CA . CYS A 1 99 ? 7.740 5.845 -15.227 1.00 86.62 99 CYS A CA 1
ATOM 780 C C . CYS A 1 99 ? 6.490 6.331 -14.499 1.00 86.62 99 CYS A C 1
ATOM 782 O O . CYS A 1 99 ? 6.151 5.804 -13.440 1.00 86.62 99 CYS A O 1
ATOM 784 N N . PHE A 1 100 ? 5.802 7.332 -15.047 1.00 84.69 100 PHE A N 1
ATOM 785 C CA . PHE A 1 100 ? 4.588 7.855 -14.432 1.00 84.69 100 PHE A CA 1
ATOM 786 C C . PHE A 1 100 ? 3.493 6.782 -14.342 1.00 84.69 100 PHE A C 1
ATOM 788 O O . PHE A 1 100 ? 2.877 6.611 -13.292 1.00 84.69 100 PHE A O 1
ATOM 795 N N . ALA A 1 101 ? 3.307 6.003 -15.410 1.00 84.62 101 ALA A N 1
ATOM 796 C CA . ALA A 1 101 ? 2.362 4.893 -15.437 1.00 84.62 101 ALA A CA 1
ATOM 797 C C . ALA A 1 101 ? 2.720 3.775 -14.439 1.00 84.62 101 ALA A C 1
ATOM 799 O O . ALA A 1 101 ? 1.838 3.292 -13.723 1.00 84.62 101 ALA A O 1
ATOM 800 N N . MET A 1 102 ? 4.003 3.401 -14.341 1.00 83.75 102 MET A N 1
ATOM 801 C CA . MET A 1 102 ? 4.486 2.424 -13.357 1.00 83.75 102 MET A CA 1
ATOM 802 C C . MET A 1 102 ? 4.234 2.898 -11.924 1.00 83.75 102 MET A C 1
ATOM 804 O O . MET A 1 102 ? 3.670 2.157 -11.118 1.00 83.75 102 MET A O 1
ATOM 808 N N . ARG A 1 103 ? 4.624 4.136 -11.602 1.00 84.50 103 ARG A N 1
ATOM 809 C CA . ARG A 1 103 ? 4.428 4.713 -10.268 1.00 84.50 103 ARG A CA 1
ATOM 810 C C . ARG A 1 103 ? 2.968 4.740 -9.878 1.00 84.50 103 ARG A C 1
ATOM 812 O O . ARG A 1 103 ? 2.638 4.279 -8.797 1.00 84.50 103 ARG A O 1
ATOM 819 N N . TYR A 1 104 ? 2.108 5.211 -10.776 1.00 84.50 104 TYR A N 1
ATOM 820 C CA . TYR A 1 104 ? 0.676 5.259 -10.525 1.00 84.50 104 TYR A CA 1
ATOM 821 C C . TYR A 1 104 ? 0.120 3.878 -10.156 1.00 84.50 104 TYR A C 1
ATOM 823 O O . TYR A 1 104 ? -0.632 3.762 -9.194 1.00 84.50 104 TYR A O 1
ATOM 831 N N . SER A 1 105 ? 0.524 2.823 -10.876 1.00 80.38 105 SER A N 1
ATOM 832 C CA . SER A 1 105 ? 0.097 1.459 -10.540 1.00 80.38 105 SER A CA 1
ATOM 833 C C . SER A 1 105 ? 0.587 1.014 -9.158 1.00 80.38 105 SER A C 1
ATOM 835 O O . SER A 1 105 ? -0.209 0.540 -8.358 1.00 80.38 105 SER A O 1
ATOM 837 N N . LEU A 1 106 ? 1.862 1.253 -8.836 1.00 81.12 106 LEU A N 1
ATOM 838 C CA . LEU A 1 106 ? 2.456 0.857 -7.559 1.00 81.12 106 LEU A CA 1
ATOM 839 C C . LEU A 1 106 ? 1.872 1.637 -6.372 1.00 81.12 106 LEU A C 1
ATOM 841 O O . LEU A 1 106 ? 1.568 1.052 -5.337 1.00 81.12 106 LEU A O 1
ATOM 845 N N . GLU A 1 107 ? 1.704 2.950 -6.522 1.00 85.44 107 GLU A N 1
ATOM 846 C CA . GLU A 1 107 ? 1.110 3.823 -5.506 1.00 85.44 107 GLU A CA 1
ATOM 847 C C . GLU A 1 107 ? -0.361 3.462 -5.265 1.00 85.44 107 GLU A C 1
ATOM 849 O O . GLU A 1 107 ? -0.795 3.420 -4.114 1.00 85.44 107 GLU A O 1
ATOM 854 N N . ARG A 1 108 ? -1.117 3.141 -6.324 1.00 87.06 108 ARG A N 1
ATOM 855 C CA . ARG A 1 108 ? -2.503 2.673 -6.205 1.00 87.06 108 ARG A CA 1
ATOM 856 C C . ARG A 1 108 ? -2.585 1.362 -5.430 1.00 87.06 108 ARG A C 1
ATOM 858 O O . ARG A 1 108 ? -3.361 1.286 -4.484 1.00 87.06 108 ARG A O 1
ATOM 865 N N . ASP A 1 109 ? -1.788 0.363 -5.798 1.00 85.06 109 ASP A N 1
ATOM 866 C CA . ASP A 1 109 ? -1.833 -0.955 -5.157 1.00 85.06 109 ASP A CA 1
ATOM 867 C C . ASP A 1 109 ? -1.467 -0.851 -3.660 1.00 85.06 109 ASP A C 1
ATOM 869 O O . ASP A 1 109 ? -2.133 -1.434 -2.802 1.00 85.06 109 ASP A O 1
ATOM 873 N N . LEU A 1 110 ? -0.471 -0.020 -3.328 1.00 88.88 110 LEU A N 1
ATOM 874 C CA . LEU A 1 110 ? -0.050 0.236 -1.947 1.00 88.88 110 LEU A CA 1
ATOM 875 C C . LEU A 1 110 ? -1.119 0.995 -1.144 1.00 88.88 110 LEU A C 1
ATOM 877 O O . LEU A 1 110 ? -1.360 0.689 0.027 1.00 88.88 110 LEU A O 1
ATOM 881 N N . LEU A 1 111 ? -1.796 1.960 -1.771 1.00 92.31 111 LEU A N 1
ATOM 882 C CA . LEU A 1 111 ? -2.905 2.690 -1.161 1.00 92.31 111 LEU A CA 1
ATOM 883 C C . LEU A 1 111 ? -4.118 1.782 -0.918 1.00 92.31 111 LEU A C 1
ATOM 885 O O . LEU A 1 111 ? -4.761 1.884 0.128 1.00 92.31 111 LEU A O 1
ATOM 889 N N . GLU A 1 112 ? -4.438 0.890 -1.853 1.00 92.81 112 GLU A N 1
ATOM 890 C CA . GLU A 1 112 ? -5.514 -0.090 -1.692 1.00 92.81 112 GLU A CA 1
ATOM 891 C C . GLU A 1 112 ? -5.235 -1.048 -0.532 1.00 92.81 112 GLU A C 1
ATOM 893 O O . GLU A 1 112 ? -6.115 -1.271 0.304 1.00 92.81 112 GLU A O 1
ATOM 898 N N . GLU A 1 113 ? -4.015 -1.581 -0.438 1.00 93.88 113 GLU A N 1
ATOM 899 C CA . GLU A 1 113 ? -3.607 -2.449 0.668 1.00 93.88 113 GLU A CA 1
ATOM 900 C C . GLU A 1 113 ? -3.685 -1.718 2.014 1.00 93.88 113 GLU A C 1
ATOM 902 O O . GLU A 1 113 ? -4.280 -2.221 2.974 1.00 93.88 113 GLU A O 1
ATOM 907 N N . TYR A 1 114 ? -3.145 -0.498 2.079 1.00 94.56 114 TYR A N 1
ATOM 908 C CA . TYR A 1 114 ? -3.204 0.329 3.279 1.00 94.56 114 TYR A CA 1
ATOM 909 C C . TYR A 1 114 ? -4.651 0.585 3.714 1.00 94.56 114 TYR A C 1
ATOM 911 O O . TYR A 1 114 ? -4.997 0.351 4.874 1.00 94.56 114 TYR A O 1
ATOM 919 N N . ASN A 1 115 ? -5.517 0.994 2.783 1.00 95.25 115 ASN A N 1
ATOM 920 C CA . ASN A 1 115 ? -6.924 1.254 3.071 1.00 95.25 115 ASN A CA 1
ATOM 921 C C . ASN A 1 115 ? -7.646 -0.002 3.569 1.00 95.25 115 ASN A C 1
ATOM 923 O O . ASN A 1 115 ? -8.362 0.076 4.565 1.00 95.25 115 ASN A O 1
ATOM 927 N N . ARG A 1 116 ? -7.413 -1.173 2.961 1.00 95.38 116 ARG A N 1
ATOM 928 C CA . ARG A 1 116 ? -7.982 -2.446 3.444 1.00 95.38 116 ARG A CA 1
ATOM 929 C C . ARG A 1 116 ? -7.556 -2.746 4.879 1.00 95.38 116 ARG A C 1
ATOM 931 O O . ARG A 1 116 ? -8.404 -3.066 5.714 1.00 95.38 116 ARG A O 1
ATOM 938 N N . ASN A 1 117 ? -6.267 -2.594 5.182 1.00 96.31 117 ASN A N 1
ATOM 939 C CA . ASN A 1 117 ? -5.722 -2.830 6.518 1.00 96.31 117 ASN A CA 1
ATOM 940 C C . ASN A 1 117 ? -6.309 -1.864 7.555 1.00 96.31 117 ASN A C 1
ATOM 942 O O . ASN A 1 117 ? -6.668 -2.275 8.662 1.00 96.31 117 ASN A O 1
ATOM 946 N N . VAL A 1 118 ? -6.440 -0.586 7.199 1.00 96.75 118 VAL A N 1
ATOM 947 C CA . VAL A 1 118 ? -7.053 0.435 8.054 1.00 96.75 118 VAL A CA 1
ATOM 948 C C . VAL A 1 118 ? -8.528 0.117 8.297 1.00 96.75 118 VAL A C 1
ATOM 950 O O . VAL A 1 118 ? -8.940 0.026 9.453 1.00 96.75 118 VAL A O 1
ATOM 953 N N . THR A 1 119 ? -9.314 -0.137 7.248 1.00 97.00 119 THR A N 1
ATOM 954 C CA . THR A 1 119 ? -10.736 -0.493 7.369 1.00 97.00 119 THR A CA 1
ATOM 955 C C . THR A 1 119 ? -10.942 -1.734 8.236 1.00 97.00 119 THR A C 1
ATOM 957 O O . THR A 1 119 ? -11.816 -1.729 9.102 1.00 97.00 119 THR A O 1
ATOM 960 N N . PHE A 1 120 ? -10.117 -2.771 8.069 1.00 97.25 120 PHE A N 1
ATOM 961 C CA . PHE A 1 120 ? -10.180 -3.980 8.891 1.00 97.25 120 PHE A CA 1
ATOM 962 C C . PHE A 1 120 ? -9.948 -3.682 10.380 1.00 97.25 120 PHE A C 1
ATOM 964 O O . PHE A 1 120 ? -10.716 -4.126 11.237 1.00 97.25 120 PHE A O 1
ATOM 971 N N . LYS A 1 121 ? -8.932 -2.870 10.698 1.00 96.81 121 LYS A N 1
ATOM 972 C CA . LYS A 1 121 ? -8.653 -2.447 12.079 1.00 96.81 121 LYS A CA 1
ATOM 973 C C . LYS A 1 121 ? -9.792 -1.615 12.663 1.00 96.81 121 LYS A C 1
ATOM 975 O O . LYS A 1 121 ? -10.213 -1.881 13.787 1.00 96.81 121 LYS A O 1
ATOM 980 N N . TYR A 1 122 ? -10.324 -0.652 11.910 1.00 97.25 122 TYR A N 1
ATOM 981 C CA . TYR A 1 122 ? -11.470 0.148 12.350 1.00 97.25 122 TYR A CA 1
ATOM 982 C C . TYR A 1 122 ? -12.699 -0.717 12.612 1.00 97.25 122 TYR A C 1
ATOM 984 O O . TYR A 1 122 ? -13.343 -0.553 13.643 1.00 97.25 122 TYR A O 1
ATOM 992 N N . HIS A 1 123 ? -12.994 -1.673 11.731 1.00 97.50 123 HIS A N 1
ATOM 993 C CA . HIS A 1 123 ? -14.085 -2.617 11.938 1.00 97.50 123 HIS A CA 1
ATOM 994 C C . HIS A 1 123 ? -13.921 -3.388 13.256 1.00 97.50 123 HIS A C 1
ATOM 996 O O . HIS A 1 123 ? -14.862 -3.462 14.047 1.00 97.50 123 HIS A O 1
ATOM 1002 N N . HIS A 1 124 ? -12.719 -3.901 13.532 1.00 97.19 124 HIS A N 1
ATOM 1003 C CA . HIS A 1 124 ? -12.436 -4.613 14.777 1.00 97.19 124 HIS A CA 1
ATOM 1004 C C . HIS A 1 124 ? -12.598 -3.716 16.014 1.00 97.19 124 HIS A C 1
ATOM 1006 O O . HIS A 1 124 ? -13.208 -4.123 17.002 1.00 97.19 124 HIS A O 1
ATOM 1012 N N . ILE A 1 125 ? -12.090 -2.480 15.961 1.00 97.94 125 ILE A N 1
ATOM 1013 C CA . ILE A 1 125 ? -12.237 -1.503 17.049 1.00 97.94 125 ILE A CA 1
ATOM 1014 C C . ILE A 1 125 ? -13.715 -1.198 17.299 1.00 97.94 125 ILE A C 1
ATOM 1016 O O . ILE A 1 125 ? -14.162 -1.251 18.441 1.00 97.94 125 ILE A O 1
ATOM 1020 N N . LEU A 1 126 ? -14.485 -0.917 16.246 1.00 98.06 126 LEU A N 1
ATOM 1021 C CA . LEU A 1 126 ? -15.911 -0.613 16.361 1.00 98.06 126 LEU A CA 1
ATOM 1022 C C . LEU A 1 126 ? -16.695 -1.788 16.946 1.00 98.06 126 LEU A C 1
ATOM 1024 O O . LEU A 1 126 ? -17.554 -1.581 17.801 1.00 98.06 126 LEU A O 1
ATOM 1028 N N . LYS A 1 127 ? -16.369 -3.019 16.541 1.00 97.75 127 LYS A N 1
ATOM 1029 C CA . LYS A 1 127 ? -16.975 -4.227 17.104 1.00 97.75 127 LYS A CA 1
ATOM 1030 C C . LYS A 1 127 ? -16.672 -4.365 18.599 1.00 97.75 127 LYS A C 1
ATOM 1032 O O . LYS A 1 127 ? -17.591 -4.552 19.390 1.00 97.75 127 LYS A O 1
ATOM 1037 N N . HIS A 1 128 ? -15.413 -4.197 18.996 1.00 97.81 128 HIS A N 1
ATOM 1038 C CA . HIS A 1 128 ? -15.014 -4.282 20.400 1.00 97.81 128 HIS A CA 1
ATOM 1039 C C . HIS A 1 128 ? -15.653 -3.173 21.255 1.00 97.81 128 HIS A C 1
ATOM 1041 O O . HIS A 1 128 ? -16.144 -3.424 22.353 1.00 97.81 128 HIS A O 1
ATOM 1047 N N . LEU A 1 129 ? -15.719 -1.941 20.737 1.00 97.75 129 LEU A N 1
ATOM 1048 C CA . LEU A 1 129 ? -16.425 -0.840 21.397 1.00 97.75 129 LEU A CA 1
ATOM 1049 C C . LEU A 1 129 ? -17.916 -1.147 21.562 1.00 97.75 129 LEU A C 1
ATOM 1051 O O . LEU A 1 129 ? -18.484 -0.867 22.615 1.00 97.75 129 LEU A O 1
ATOM 1055 N N . HIS A 1 130 ? -18.547 -1.749 20.553 1.00 97.69 130 HIS A N 1
ATOM 1056 C CA . HIS A 1 130 ? -19.938 -2.177 20.644 1.00 97.69 130 HIS A CA 1
ATOM 1057 C C . HIS A 1 130 ? -20.153 -3.218 21.752 1.00 97.69 130 HIS A C 1
ATOM 1059 O O . HIS A 1 130 ? -21.074 -3.073 22.556 1.00 97.69 130 HIS A O 1
ATOM 1065 N N . GLU A 1 131 ? -19.281 -4.220 21.851 1.00 97.62 131 GLU A N 1
ATOM 1066 C CA . GLU A 1 131 ? -19.334 -5.247 22.900 1.00 97.62 131 GLU A CA 1
ATOM 1067 C C . GLU A 1 131 ? -19.162 -4.650 24.309 1.00 97.62 131 GLU A C 1
ATOM 1069 O O . GLU A 1 131 ? -19.927 -4.981 25.225 1.00 97.62 131 GLU A O 1
ATOM 1074 N N . ILE A 1 132 ? -18.226 -3.708 24.478 1.00 98.00 132 ILE A N 1
ATOM 1075 C CA . ILE A 1 132 ? -18.053 -2.965 25.736 1.00 98.00 132 ILE A CA 1
ATOM 1076 C C . ILE A 1 132 ? -19.324 -2.183 26.077 1.00 98.00 132 ILE A C 1
ATOM 1078 O O . ILE A 1 132 ? -19.825 -2.296 27.195 1.00 98.00 132 ILE A O 1
ATOM 1082 N N . MET A 1 133 ? -19.874 -1.418 25.128 1.00 97.62 133 MET A N 1
ATOM 1083 C CA . MET A 1 133 ? -21.085 -0.623 25.359 1.00 97.62 133 MET A CA 1
ATOM 1084 C C . MET A 1 133 ? -22.268 -1.496 25.788 1.00 97.62 133 MET A C 1
ATOM 1086 O O . MET A 1 133 ? -23.000 -1.136 26.709 1.00 97.62 133 MET A O 1
ATOM 1090 N N . MET A 1 134 ? -22.446 -2.659 25.159 1.00 97.06 134 MET A N 1
ATOM 1091 C CA . MET A 1 134 ? -23.504 -3.604 25.527 1.00 97.06 134 MET A CA 1
ATOM 1092 C C . MET A 1 134 ? -23.311 -4.164 26.939 1.00 97.06 134 MET A C 1
ATOM 1094 O O . MET A 1 134 ? -24.278 -4.291 27.694 1.00 97.06 134 MET A O 1
ATOM 1098 N N . THR A 1 135 ? -22.066 -4.457 27.316 1.00 97.56 135 THR A N 1
ATOM 1099 C CA . THR A 1 135 ? -21.726 -4.957 28.653 1.00 97.56 135 THR A CA 1
ATOM 1100 C C . THR A 1 135 ? -21.986 -3.901 29.725 1.00 97.56 135 THR A C 1
ATOM 1102 O O . THR A 1 135 ? -22.692 -4.182 30.694 1.00 97.56 135 THR A O 1
ATOM 1105 N N . LEU A 1 136 ? -21.508 -2.671 29.513 1.00 97.56 136 LEU A N 1
ATOM 1106 C CA . LEU A 1 136 ? -21.737 -1.545 30.423 1.00 97.56 136 LEU A CA 1
ATOM 1107 C C . LEU A 1 136 ? -23.230 -1.265 30.596 1.00 97.56 136 LEU A C 1
ATOM 1109 O O . LEU A 1 136 ? -23.710 -1.160 31.720 1.00 97.56 136 LEU A O 1
ATOM 1113 N N . ARG A 1 137 ? -23.995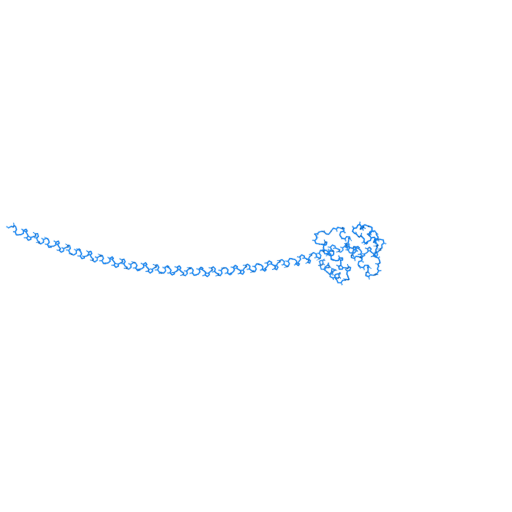 -1.255 29.498 1.00 96.62 137 ARG A N 1
ATOM 1114 C CA . ARG A 1 137 ? -25.448 -1.050 29.547 1.00 96.62 137 ARG A CA 1
ATOM 1115 C C . ARG A 1 137 ? -26.156 -2.118 30.381 1.00 96.62 137 ARG A C 1
ATOM 1117 O O . ARG A 1 137 ? -27.077 -1.812 31.135 1.00 96.62 137 ARG A O 1
ATOM 1124 N N . LYS A 1 138 ? -25.740 -3.381 30.259 1.00 96.69 138 LYS A N 1
ATOM 1125 C CA . LYS A 1 138 ? -26.290 -4.479 31.066 1.00 96.69 138 LYS A CA 1
ATOM 1126 C C . LYS A 1 138 ? -25.974 -4.289 32.550 1.00 96.69 138 LYS A C 1
ATOM 1128 O O . LYS A 1 138 ? -26.839 -4.528 33.393 1.00 96.69 138 LYS A O 1
ATOM 1133 N N . GLU A 1 139 ? -24.757 -3.857 32.868 1.00 96.62 139 GLU A N 1
ATOM 1134 C CA . GLU A 1 139 ? -24.348 -3.579 34.242 1.00 96.62 139 GLU A CA 1
ATOM 1135 C C . GLU A 1 139 ? -25.124 -2.399 34.843 1.00 96.62 139 GLU A C 1
ATOM 1137 O O . GLU A 1 139 ? -25.633 -2.516 35.957 1.00 96.62 139 GLU A O 1
ATOM 1142 N N . GLU A 1 140 ? -25.298 -1.307 34.095 1.00 95.69 140 GLU A N 1
ATOM 1143 C CA . GLU A 1 140 ? -26.104 -0.150 34.505 1.00 95.69 140 GLU A CA 1
ATOM 1144 C C . GLU A 1 140 ? -27.542 -0.551 34.839 1.00 95.69 140 GLU A C 1
ATOM 1146 O O . GLU A 1 140 ? -28.042 -0.223 35.915 1.00 95.69 140 GLU A O 1
ATOM 1151 N N . VAL A 1 141 ? -28.196 -1.324 33.966 1.00 96.81 141 VAL A N 1
ATOM 1152 C CA . VAL A 1 141 ? -29.566 -1.807 34.205 1.00 96.81 141 VAL A CA 1
ATOM 1153 C C . VAL A 1 141 ? -29.635 -2.685 35.458 1.00 96.81 141 VAL A C 1
ATOM 1155 O O . VAL A 1 141 ? -30.565 -2.552 36.258 1.00 96.81 141 VAL A O 1
ATOM 1158 N N . ASN A 1 142 ? -28.643 -3.55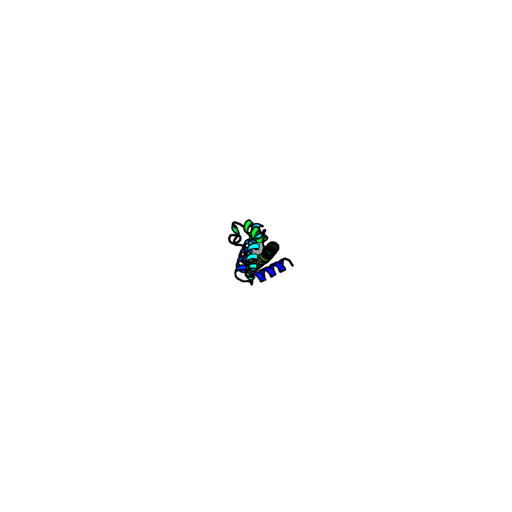3 35.674 1.00 96.75 142 ASN A N 1
ATOM 1159 C CA . ASN A 1 142 ? -28.583 -4.391 36.869 1.00 96.75 142 ASN A CA 1
ATOM 1160 C C . ASN A 1 142 ? -28.411 -3.550 38.146 1.00 96.75 142 ASN A C 1
ATOM 1162 O O . ASN A 1 142 ? -29.145 -3.743 39.117 1.00 96.75 142 ASN A O 1
ATOM 1166 N N . ARG A 1 143 ? -27.496 -2.572 38.136 1.00 96.38 143 ARG A N 1
ATOM 1167 C CA . ARG A 1 143 ? -27.283 -1.647 39.261 1.00 96.38 143 ARG A CA 1
ATOM 1168 C C . ARG A 1 143 ? -28.539 -0.830 39.560 1.00 96.38 143 ARG A C 1
ATOM 1170 O O . ARG A 1 143 ? -28.948 -0.754 40.716 1.00 96.38 143 ARG A O 1
ATOM 1177 N N . LEU A 1 144 ? -29.208 -0.296 38.536 1.00 96.88 144 LEU A N 1
ATOM 1178 C CA . LEU A 1 144 ? -30.481 0.414 38.694 1.00 96.88 144 LEU A CA 1
ATOM 1179 C C . LEU A 1 144 ? -31.556 -0.481 39.319 1.00 96.88 144 LEU A C 1
ATOM 1181 O O . LEU A 1 144 ? -32.287 -0.043 40.208 1.00 96.88 144 LEU A O 1
ATOM 1185 N N . SER A 1 145 ? -31.628 -1.754 38.918 1.00 96.25 145 SER A N 1
ATOM 1186 C CA . SER A 1 145 ? -32.545 -2.708 39.544 1.00 96.25 145 SER A CA 1
ATOM 1187 C C . SER A 1 145 ? -32.224 -2.951 41.021 1.00 96.25 145 SER A C 1
ATOM 1189 O O . SER A 1 145 ? -33.157 -3.117 41.808 1.00 96.25 145 SER A O 1
ATOM 1191 N N . GLN A 1 146 ? -30.947 -3.006 41.404 1.00 95.88 146 GLN A N 1
ATOM 1192 C CA . GLN A 1 146 ? -30.538 -3.179 42.802 1.00 95.88 146 GLN A CA 1
ATOM 1193 C C . GLN A 1 146 ? -30.883 -1.946 43.638 1.00 95.88 146 GLN A C 1
ATOM 1195 O O . GLN A 1 146 ? -31.497 -2.086 44.694 1.00 95.88 146 GLN A O 1
ATOM 1200 N N . ILE A 1 147 ? -30.585 -0.746 43.129 1.00 96.62 147 ILE A N 1
ATOM 1201 C CA . ILE A 1 147 ? -30.943 0.525 43.775 1.00 96.62 147 ILE A CA 1
ATOM 1202 C C . ILE A 1 147 ? -32.457 0.609 43.973 1.00 96.62 147 ILE A C 1
ATOM 1204 O O . ILE A 1 147 ? -32.918 0.916 45.068 1.00 96.62 147 ILE A O 1
ATOM 1208 N N . LYS A 1 148 ? -33.249 0.265 42.950 1.00 97.00 148 LYS A N 1
ATOM 1209 C CA . LYS A 1 148 ? -34.713 0.247 43.060 1.00 97.00 148 LYS A CA 1
ATOM 1210 C C . LYS A 1 148 ? -35.188 -0.679 44.182 1.00 97.00 148 LYS A C 1
ATOM 1212 O O . LYS A 1 148 ? -36.051 -0.285 44.963 1.00 97.00 148 LYS A O 1
ATOM 1217 N N . LYS A 1 149 ? -34.638 -1.895 44.278 1.00 96.06 149 LYS A N 1
ATOM 1218 C CA . LYS A 1 149 ? -34.977 -2.839 45.358 1.00 96.06 149 LYS A CA 1
ATOM 1219 C C . LYS A 1 149 ? -34.621 -2.270 46.729 1.00 96.06 149 LYS A C 1
ATOM 1221 O O . LYS A 1 149 ? -35.456 -2.311 47.623 1.00 96.06 149 LYS A O 1
ATOM 1226 N N . PHE A 1 150 ? -33.428 -1.695 46.868 1.00 96.19 150 PHE A N 1
ATOM 1227 C CA . PHE A 1 150 ? -32.989 -1.063 48.109 1.00 96.19 150 PHE A CA 1
ATOM 1228 C C . PHE A 1 150 ? -33.925 0.076 48.540 1.00 96.19 150 PHE A C 1
ATOM 1230 O O . PHE A 1 150 ? -34.399 0.069 49.670 1.00 96.19 150 PHE A O 1
ATOM 1237 N N . LEU A 1 151 ? -34.282 0.985 47.625 1.00 95.38 151 LEU A N 1
ATOM 1238 C CA . LEU A 1 151 ? -35.231 2.072 47.899 1.00 95.38 151 LEU A CA 1
ATOM 1239 C C . LEU A 1 151 ? -36.624 1.555 48.285 1.00 95.38 151 LEU A C 1
ATOM 1241 O O . LEU A 1 151 ? -37.272 2.123 49.158 1.00 95.38 151 LEU A O 1
ATOM 1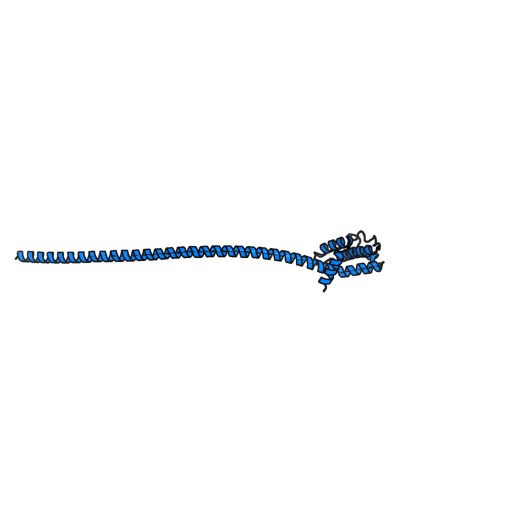245 N N . THR A 1 152 ? -37.079 0.469 47.654 1.00 96.31 152 THR A N 1
ATOM 1246 C CA . THR A 1 152 ? -38.381 -0.140 47.970 1.00 96.31 152 THR A CA 1
ATOM 1247 C C . THR A 1 152 ? -38.377 -0.745 49.376 1.00 96.31 152 THR A C 1
ATOM 1249 O O . THR A 1 152 ? -39.340 -0.573 50.117 1.00 96.31 152 THR A O 1
ATOM 1252 N N . ASN A 1 153 ? -37.285 -1.410 49.760 1.00 95.81 153 ASN A N 1
ATOM 1253 C CA . ASN A 1 153 ? -37.125 -1.949 51.109 1.00 95.81 153 ASN A CA 1
ATOM 1254 C C . ASN A 1 153 ? -37.039 -0.825 52.146 1.00 95.81 153 ASN A C 1
ATOM 1256 O O . ASN A 1 153 ? -37.774 -0.862 53.121 1.00 95.81 153 ASN A O 1
ATOM 1260 N N . MET A 1 154 ? -36.250 0.224 51.887 1.00 95.50 154 MET A N 1
ATOM 1261 C CA . MET A 1 154 ? -36.197 1.395 52.769 1.00 95.50 154 MET A CA 1
ATOM 1262 C C . MET A 1 154 ? -37.572 2.036 52.974 1.00 95.50 154 MET A C 1
ATOM 1264 O O . MET A 1 154 ? -37.901 2.417 54.089 1.00 95.50 154 MET A O 1
ATOM 1268 N N . ALA A 1 155 ? -38.384 2.160 51.920 1.00 95.69 155 ALA A N 1
ATOM 1269 C CA . ALA A 1 155 ? -39.735 2.703 52.048 1.00 95.69 155 ALA A CA 1
ATOM 1270 C C . ALA A 1 155 ? -40.620 1.833 52.959 1.00 95.69 155 ALA A C 1
ATOM 1272 O O . ALA A 1 155 ? -41.400 2.363 53.745 1.00 95.69 155 ALA A O 1
ATOM 1273 N N . LYS A 1 156 ? -40.471 0.504 52.887 1.00 94.94 156 LYS A N 1
ATOM 1274 C CA . LYS A 1 156 ? -41.160 -0.436 53.779 1.00 94.94 156 LYS A CA 1
ATOM 1275 C C . LYS A 1 156 ? -40.690 -0.279 55.226 1.00 94.94 156 LYS A C 1
ATOM 1277 O O . LYS A 1 156 ? -41.532 -0.157 56.108 1.00 94.94 156 LYS A O 1
ATOM 1282 N N . ASP A 1 157 ? -39.379 -0.210 55.446 1.00 94.88 157 ASP A N 1
ATOM 1283 C CA . ASP A 1 157 ? -38.789 -0.048 56.779 1.00 94.88 157 ASP A CA 1
ATOM 1284 C C . ASP A 1 157 ? -39.219 1.283 57.428 1.00 94.88 157 ASP A C 1
ATOM 1286 O O . ASP A 1 157 ? -39.518 1.331 58.620 1.00 94.88 157 ASP A O 1
ATOM 1290 N N . VAL A 1 158 ? -39.305 2.365 56.643 1.00 94.88 158 VAL A N 1
ATOM 1291 C CA . VAL A 1 158 ? -39.806 3.671 57.109 1.00 94.88 158 VAL A CA 1
ATOM 1292 C C . VAL A 1 158 ? -41.282 3.595 57.500 1.00 94.88 158 VAL A C 1
ATOM 1294 O O . VAL A 1 158 ? -41.640 4.103 58.560 1.00 94.88 158 VAL A O 1
ATOM 1297 N N . ASN A 1 159 ? -42.124 2.935 56.698 1.00 93.75 159 ASN A N 1
ATOM 1298 C CA . ASN A 1 159 ? -43.542 2.765 57.027 1.00 93.75 159 ASN A CA 1
ATOM 1299 C C . ASN A 1 159 ? -43.736 1.930 58.307 1.00 93.75 159 ASN A C 1
ATOM 1301 O O . ASN A 1 159 ? -44.524 2.307 59.169 1.00 93.75 159 ASN A O 1
ATOM 1305 N N . GLU A 1 160 ? -42.991 0.833 58.476 1.00 92.81 160 GLU A N 1
ATOM 1306 C CA . GLU A 1 160 ? -43.049 0.010 59.698 1.00 92.81 160 GLU A CA 1
ATOM 1307 C C . GLU A 1 160 ? -42.591 0.792 60.941 1.00 92.81 160 GLU A C 1
ATOM 1309 O O . GLU A 1 160 ? -43.169 0.661 62.029 1.00 92.81 160 GLU A O 1
ATOM 1314 N N . LEU A 1 161 ? -41.571 1.643 60.789 1.00 93.44 161 LEU A N 1
ATOM 1315 C CA . LEU A 1 161 ? -41.121 2.533 61.855 1.00 93.44 161 LEU A CA 1
ATOM 1316 C C . LEU A 1 161 ? -42.192 3.573 62.209 1.00 93.44 161 LEU A C 1
ATOM 1318 O O . LEU A 1 161 ? -42.423 3.822 63.394 1.00 93.44 161 LEU A O 1
ATOM 1322 N N . GLU A 1 162 ? -42.864 4.162 61.217 1.00 92.19 162 GLU A N 1
ATOM 1323 C CA . GLU A 1 162 ? -43.966 5.109 61.427 1.00 92.19 162 GLU A CA 1
ATOM 1324 C C . GLU A 1 162 ? -45.127 4.457 62.193 1.00 92.19 162 GLU A C 1
ATOM 1326 O O . GLU A 1 162 ? -45.580 5.001 63.205 1.00 92.19 162 GLU A O 1
ATOM 1331 N N . GLU A 1 163 ? -45.548 3.256 61.788 1.00 90.81 163 GLU A N 1
ATOM 1332 C CA . GLU A 1 163 ? -46.599 2.486 62.465 1.00 90.81 163 GLU A CA 1
ATOM 1333 C C . GLU A 1 163 ? -46.232 2.173 63.922 1.00 90.81 163 GLU A C 1
ATOM 1335 O O . GLU A 1 163 ? -47.026 2.415 64.838 1.00 90.81 163 GLU A O 1
ATOM 1340 N N . THR A 1 164 ? -45.004 1.706 64.163 1.00 90.69 164 THR A N 1
ATOM 1341 C CA . THR A 1 164 ? -44.510 1.394 65.514 1.00 90.69 164 THR A CA 1
ATOM 1342 C C . THR A 1 164 ? -44.455 2.645 66.393 1.00 90.69 164 THR A C 1
ATOM 1344 O O . THR A 1 164 ? -44.836 2.615 67.567 1.00 90.69 164 THR A O 1
ATOM 1347 N N . THR A 1 165 ? -44.008 3.770 65.831 1.00 88.88 165 THR A N 1
ATOM 1348 C CA . THR A 1 165 ? -43.931 5.050 66.547 1.00 88.88 165 THR A CA 1
ATOM 1349 C C . THR A 1 165 ? -45.329 5.563 66.896 1.00 88.88 165 THR A C 1
ATOM 1351 O O . THR A 1 165 ? -45.559 5.990 68.028 1.00 88.88 165 THR A O 1
ATOM 1354 N N . SER A 1 166 ? -46.284 5.453 65.967 1.00 88.44 166 SER A N 1
ATOM 1355 C CA . SER A 1 166 ? -47.693 5.808 66.180 1.00 88.44 166 SER A CA 1
ATOM 1356 C C . SER A 1 166 ? -48.340 4.954 67.277 1.00 88.44 166 SER A C 1
ATOM 1358 O O . SER A 1 166 ? -48.956 5.492 68.202 1.00 88.44 166 SER A O 1
ATOM 1360 N N . PHE A 1 167 ? -48.126 3.633 67.248 1.00 87.25 167 PHE A N 1
ATOM 1361 C CA . PHE A 1 167 ? -48.616 2.717 68.280 1.00 87.25 167 PHE A CA 1
ATOM 1362 C C . PHE A 1 167 ? -48.058 3.060 69.668 1.00 87.25 167 PHE A C 1
ATOM 1364 O O . PHE A 1 167 ? -48.818 3.209 70.629 1.00 87.25 167 PHE A O 1
ATOM 1371 N N . ASN A 1 168 ? -46.740 3.252 69.773 1.00 88.75 168 ASN A N 1
ATOM 1372 C CA . ASN A 1 168 ? -46.090 3.612 71.032 1.00 88.75 168 ASN A CA 1
ATOM 1373 C C . ASN A 1 168 ? -46.591 4.961 71.569 1.00 88.75 168 ASN A C 1
ATOM 1375 O O . ASN A 1 168 ? -46.850 5.081 72.766 1.00 88.75 168 ASN A O 1
ATOM 1379 N N . MET A 1 169 ? -46.793 5.956 70.698 1.00 86.19 169 MET A N 1
ATOM 1380 C CA . MET A 1 1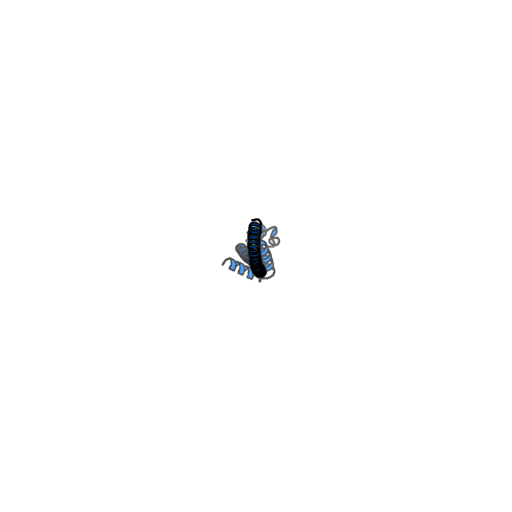69 ? -47.351 7.260 71.074 1.00 86.19 169 MET A CA 1
ATOM 1381 C C . MET A 1 169 ? -48.794 7.139 71.590 1.00 86.19 169 MET A C 1
ATOM 1383 O O . MET A 1 169 ? -49.158 7.778 72.579 1.00 86.19 169 MET A O 1
ATOM 1387 N N . GLY A 1 170 ? -49.613 6.293 70.957 1.00 87.44 170 GLY A N 1
ATOM 1388 C CA . GLY A 1 170 ? -50.972 5.989 71.408 1.00 87.44 170 GLY A CA 1
ATOM 1389 C C . GLY A 1 170 ? -50.999 5.326 72.786 1.00 87.44 170 GLY A C 1
ATOM 1390 O O . GLY A 1 170 ? -51.741 5.766 73.664 1.00 87.44 170 GLY A O 1
ATOM 1391 N N . SER A 1 171 ? -50.142 4.324 73.001 1.00 89.12 171 SER A N 1
ATOM 1392 C CA . SER A 1 171 ? -49.986 3.649 74.297 1.00 89.12 171 SER A CA 1
ATOM 1393 C C . SER A 1 171 ? -49.546 4.621 75.398 1.00 89.12 171 SER A C 1
ATOM 1395 O O . SER A 1 171 ? -50.172 4.690 76.457 1.00 89.12 171 SER A O 1
ATOM 1397 N N . LEU A 1 172 ? -48.540 5.461 75.120 1.00 90.25 172 LEU A N 1
ATOM 1398 C CA . LEU A 1 172 ? -48.058 6.485 76.051 1.00 90.25 172 LEU A CA 1
ATOM 1399 C C . LEU A 1 172 ? -49.172 7.468 76.444 1.00 90.25 172 LEU A C 1
ATOM 1401 O O . LEU A 1 172 ? -49.314 7.815 77.616 1.00 90.25 172 LEU A O 1
ATOM 1405 N N . LYS A 1 173 ? -49.990 7.892 75.472 1.00 90.12 173 LYS A N 1
ATOM 1406 C CA . LYS A 1 173 ? -51.147 8.764 75.710 1.00 90.12 173 LYS A CA 1
ATOM 1407 C C . LYS A 1 173 ? -52.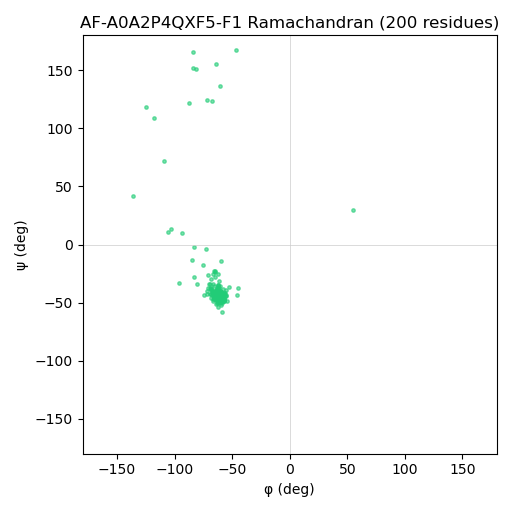197 8.092 76.601 1.00 90.12 173 LYS A C 1
ATOM 1409 O O . LYS A 1 173 ? -52.761 8.763 77.462 1.00 90.12 173 LYS A O 1
ATOM 1414 N N . GLY A 1 174 ? -52.433 6.791 76.415 1.00 90.06 174 GLY A N 1
ATOM 1415 C CA . GLY A 1 174 ? -53.307 5.993 77.279 1.00 90.06 174 GLY A CA 1
ATOM 1416 C C . GLY A 1 174 ? -52.827 5.992 78.730 1.00 90.06 174 GLY A C 1
ATOM 1417 O O . GLY A 1 174 ? -53.566 6.408 79.617 1.00 90.06 174 GLY A O 1
ATOM 1418 N N . ILE A 1 175 ? -51.551 5.658 78.952 1.00 91.94 175 ILE A N 1
ATOM 1419 C CA . ILE A 1 175 ? -50.934 5.661 80.291 1.00 91.94 175 ILE A CA 1
ATOM 1420 C C . ILE A 1 175 ? -51.040 7.043 80.951 1.00 91.94 175 ILE A C 1
ATOM 1422 O O . ILE A 1 175 ? -51.350 7.142 82.138 1.00 91.94 175 ILE A O 1
ATOM 1426 N N . LEU A 1 176 ? -50.809 8.123 80.194 1.00 89.38 176 LEU A N 1
ATOM 1427 C CA . LEU A 1 176 ? -50.930 9.485 80.718 1.00 89.38 176 LEU A CA 1
ATOM 1428 C C . LEU A 1 176 ? -52.364 9.806 81.169 1.00 89.38 176 LEU A C 1
ATOM 1430 O O . LEU A 1 176 ? -52.553 10.435 82.209 1.00 89.38 176 LEU A O 1
ATOM 1434 N N . SER A 1 177 ? -53.363 9.365 80.399 1.00 92.00 177 SER A N 1
ATOM 1435 C CA . SER A 1 177 ? -54.779 9.542 80.733 1.00 92.00 177 SER A CA 1
ATOM 1436 C C . SER A 1 177 ? -55.149 8.788 82.008 1.00 92.00 177 SER A C 1
ATOM 1438 O O . SER A 1 177 ? -55.802 9.349 82.887 1.00 92.00 177 SER A O 1
ATOM 1440 N N . ASP A 1 178 ? -54.692 7.544 82.145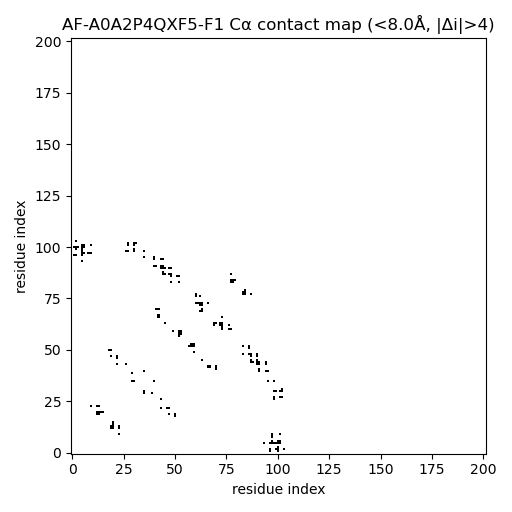 1.00 93.50 178 ASP A N 1
ATOM 1441 C CA . ASP A 1 178 ? -54.938 6.737 83.342 1.00 93.50 178 ASP A CA 1
ATOM 1442 C C . ASP A 1 178 ? -54.297 7.377 84.577 1.00 93.50 178 ASP A C 1
ATOM 1444 O O . ASP A 1 178 ? -54.935 7.512 85.624 1.00 93.50 178 ASP A O 1
ATOM 1448 N N . PHE A 1 179 ? -53.058 7.860 84.446 1.00 92.56 179 PHE A N 1
ATOM 1449 C CA . PHE A 1 179 ? -52.374 8.583 85.515 1.00 92.56 179 PHE A CA 1
ATOM 1450 C C . PHE A 1 179 ? -53.128 9.860 85.921 1.00 92.56 179 PHE A C 1
ATOM 1452 O O . PHE A 1 179 ? -53.259 10.168 87.109 1.00 92.56 179 PHE A O 1
ATOM 1459 N N . GLN A 1 180 ? -53.678 10.593 84.951 1.00 91.88 180 GLN A N 1
ATOM 1460 C CA . GLN A 1 180 ? -54.482 11.785 85.211 1.00 91.88 180 GLN A CA 1
ATOM 1461 C C . GLN A 1 180 ? -55.778 11.454 85.976 1.00 91.88 180 GLN A C 1
ATOM 1463 O O . GLN A 1 180 ? -56.121 12.147 86.934 1.00 91.88 180 GLN A O 1
ATOM 1468 N N . ILE A 1 181 ? -56.458 10.359 85.625 1.00 93.44 181 ILE A N 1
ATOM 1469 C CA . ILE A 1 181 ? -57.658 9.893 86.340 1.00 93.44 181 ILE A CA 1
ATOM 1470 C C . ILE A 1 181 ? -57.313 9.501 87.782 1.00 93.44 181 ILE A C 1
ATOM 1472 O O . ILE A 1 181 ? -57.991 9.924 88.722 1.00 93.44 181 ILE A O 1
ATOM 1476 N N . ILE A 1 182 ? -56.238 8.729 87.976 1.00 94.00 182 ILE A N 1
ATOM 1477 C CA . ILE A 1 182 ? -55.798 8.282 89.305 1.00 94.00 182 ILE A CA 1
ATOM 1478 C C . ILE A 1 182 ? -55.448 9.482 90.192 1.00 94.00 182 ILE A C 1
ATOM 1480 O O . ILE A 1 182 ? -55.877 9.542 91.345 1.00 94.00 182 ILE A O 1
ATOM 1484 N N . THR A 1 183 ? -54.709 10.460 89.663 1.00 89.88 183 THR A N 1
ATOM 1485 C CA . THR A 1 183 ? -54.330 11.663 90.421 1.00 89.88 183 THR A CA 1
ATOM 1486 C C . THR A 1 183 ? -55.539 12.516 90.802 1.00 89.88 183 THR A C 1
ATOM 1488 O O . THR A 1 183 ? -55.605 12.977 91.940 1.00 89.88 183 THR A O 1
ATOM 1491 N N . GLN A 1 184 ? -56.532 12.672 89.919 1.00 91.06 184 GLN A N 1
ATOM 1492 C CA . GLN A 1 184 ? -57.788 13.357 90.253 1.00 91.06 184 GLN A CA 1
ATOM 1493 C C . GLN A 1 184 ? -58.605 12.613 91.311 1.00 91.06 184 GLN A C 1
ATOM 1495 O O . GLN A 1 184 ? -59.115 13.240 92.241 1.00 91.06 184 GLN A O 1
ATOM 1500 N N . SER A 1 185 ? -58.689 11.285 91.216 1.00 92.25 185 SER A N 1
ATOM 1501 C CA . SER A 1 185 ? -59.351 10.463 92.232 1.00 92.25 185 SER A CA 1
ATOM 1502 C C . SER A 1 185 ? -58.671 10.603 93.597 1.00 92.25 185 SER A C 1
ATOM 1504 O O . SER A 1 185 ? -59.345 10.817 94.604 1.00 92.25 185 SER A O 1
ATOM 1506 N N . ALA A 1 186 ? -57.339 10.520 93.644 1.00 90.88 186 ALA A N 1
ATOM 1507 C CA . ALA A 1 186 ? -56.575 10.685 94.878 1.00 90.88 186 ALA A CA 1
ATOM 1508 C C . ALA A 1 186 ? -56.750 12.093 95.474 1.00 90.88 186 ALA A C 1
ATOM 1510 O O . ALA A 1 186 ? -56.969 12.226 96.675 1.00 90.88 186 ALA A O 1
ATOM 1511 N N . LEU A 1 187 ? -56.729 13.140 94.640 1.00 91.38 187 LEU A N 1
ATOM 1512 C CA . LEU A 1 187 ? -57.020 14.516 95.060 1.00 91.38 187 LEU A CA 1
ATOM 1513 C C . LEU A 1 187 ? -58.407 14.638 95.700 1.00 91.38 187 LEU A C 1
ATOM 1515 O O . LEU A 1 187 ? -58.529 15.220 96.774 1.00 91.38 187 LEU A O 1
ATOM 1519 N N . SER A 1 188 ? -59.439 14.060 95.079 1.00 88.31 188 SER A N 1
ATOM 1520 C CA . SER A 1 188 ? -60.800 14.063 95.627 1.00 88.31 188 SER A CA 1
ATOM 1521 C C . SER A 1 188 ? -60.875 13.357 96.984 1.00 88.31 188 SER A C 1
ATOM 1523 O O . SER A 1 188 ? -61.493 13.883 97.910 1.00 88.31 188 SER A O 1
ATOM 1525 N N . GLN A 1 189 ? -60.200 12.215 97.134 1.00 90.75 189 GLN A N 1
ATOM 1526 C CA . GLN A 1 189 ? -60.128 11.501 98.411 1.00 90.75 189 GLN A CA 1
ATOM 1527 C C . GLN A 1 189 ? -59.413 12.319 99.493 1.00 90.75 189 GLN A C 1
ATOM 1529 O O . GLN A 1 189 ? -59.884 12.364 100.627 1.00 90.75 189 GLN A O 1
ATOM 1534 N N . ILE A 1 190 ? -58.308 12.991 99.155 1.00 89.56 190 ILE A N 1
ATOM 1535 C CA . ILE A 1 190 ? -57.580 13.865 100.087 1.00 89.56 190 ILE A CA 1
ATOM 1536 C C . ILE A 1 190 ? -58.454 15.045 100.523 1.00 89.56 190 ILE A C 1
ATOM 1538 O O . ILE A 1 190 ? -58.495 15.352 101.712 1.00 89.56 190 ILE A O 1
ATOM 1542 N N . ILE A 1 191 ? -59.176 15.683 99.594 1.00 86.50 191 ILE A N 1
ATOM 1543 C CA . ILE A 1 191 ? -60.106 16.779 99.910 1.00 86.50 191 ILE A CA 1
ATOM 1544 C C . ILE A 1 191 ? -61.189 16.293 100.877 1.00 86.50 191 ILE A C 1
ATOM 1546 O O . ILE A 1 191 ? -61.387 16.909 101.920 1.00 86.50 191 ILE A O 1
ATOM 1550 N N . HIS A 1 192 ? -61.820 15.154 100.587 1.00 80.88 192 HIS A N 1
ATOM 1551 C CA . HIS A 1 192 ? -62.845 14.571 101.454 1.00 80.88 192 HIS A CA 1
ATOM 1552 C C . HIS A 1 192 ? -62.298 14.217 102.847 1.00 80.88 192 HIS A C 1
ATOM 1554 O O . HIS A 1 192 ? -62.934 14.492 103.861 1.00 80.88 192 HIS A O 1
ATOM 1560 N N . LEU A 1 193 ? -61.102 13.624 102.931 1.00 82.00 193 LEU A N 1
ATOM 1561 C CA . LEU A 1 193 ? -60.450 13.340 104.215 1.00 82.00 193 LEU A CA 1
ATOM 1562 C C . LEU A 1 193 ? -60.165 14.623 105.001 1.00 82.00 193 LEU A C 1
ATOM 1564 O O . LEU A 1 193 ? -60.385 14.656 106.209 1.00 82.00 193 LEU A O 1
ATOM 1568 N N . ASN A 1 194 ? -59.712 15.679 104.325 1.00 78.12 194 ASN A N 1
ATOM 1569 C CA . ASN A 1 194 ? -59.473 16.973 104.949 1.00 78.12 194 ASN A CA 1
ATOM 1570 C C . ASN A 1 194 ? -60.777 17.597 105.475 1.00 78.12 194 ASN A C 1
ATOM 1572 O O . ASN A 1 194 ? -60.802 18.088 106.598 1.00 78.12 194 ASN A O 1
ATOM 1576 N N . GLU A 1 195 ? -61.877 17.516 104.721 1.00 76.62 195 GLU A N 1
ATOM 1577 C CA . GLU A 1 195 ? -63.201 17.969 105.172 1.00 76.62 195 GLU A CA 1
ATOM 1578 C C . GLU A 1 195 ? -63.691 17.196 106.405 1.00 76.62 195 GLU A C 1
ATOM 1580 O O . GLU A 1 195 ? -64.154 17.811 107.365 1.00 76.62 195 GLU A O 1
ATOM 1585 N N . VAL A 1 196 ? -63.532 15.867 106.429 1.00 72.38 196 VAL A N 1
ATOM 1586 C CA . VAL A 1 196 ? -63.907 15.018 107.577 1.00 72.38 196 VAL A CA 1
ATOM 1587 C C . VAL A 1 196 ? -63.060 15.323 108.816 1.00 72.38 196 VAL A C 1
ATOM 1589 O O . VAL A 1 196 ? -63.587 15.371 109.927 1.00 72.38 196 VAL A O 1
ATOM 1592 N N . ILE A 1 197 ? -61.752 15.544 108.651 1.00 70.00 197 ILE A N 1
ATOM 1593 C CA . ILE A 1 197 ? -60.862 15.922 109.758 1.00 70.00 197 ILE A CA 1
ATOM 1594 C C . ILE A 1 197 ? -61.264 17.292 110.313 1.00 70.00 197 ILE A C 1
ATOM 1596 O O . ILE A 1 197 ? -61.397 17.440 111.526 1.00 70.00 197 ILE A O 1
ATOM 1600 N N . VAL A 1 198 ? -61.520 18.276 109.447 1.00 67.75 198 VAL A N 1
ATOM 1601 C CA . VAL A 1 198 ? -61.970 19.612 109.863 1.00 67.75 198 VAL A CA 1
ATOM 1602 C C . VAL A 1 198 ? -63.318 19.546 110.594 1.00 67.75 198 VAL A C 1
ATOM 1604 O O . VAL A 1 198 ? -63.474 20.217 111.610 1.00 67.75 198 VAL A O 1
ATOM 1607 N N . PHE A 1 199 ? -64.257 18.697 110.158 1.00 59.38 199 PHE A N 1
ATOM 1608 C CA . PHE A 1 199 ? -65.557 18.518 110.822 1.00 59.38 199 PHE A CA 1
ATOM 1609 C C . PHE A 1 199 ? -65.474 17.831 112.196 1.00 59.38 199 PHE A C 1
ATOM 1611 O O . PHE A 1 199 ? -66.257 18.162 113.077 1.00 59.38 199 PHE A O 1
ATOM 1618 N N . ASN A 1 200 ? -64.538 16.897 112.397 1.00 57.12 200 ASN A N 1
ATOM 1619 C CA . ASN A 1 200 ? -64.354 16.181 113.671 1.00 57.12 200 ASN A CA 1
ATOM 1620 C C . ASN A 1 200 ? -63.505 16.948 114.706 1.00 57.12 200 ASN A C 1
ATOM 1622 O O . ASN A 1 200 ? -63.292 16.444 115.808 1.00 57.12 200 ASN A O 1
ATOM 1626 N N . THR A 1 201 ? -62.984 18.129 114.354 1.00 54.22 201 THR A N 1
ATOM 1627 C CA . THR A 1 201 ? -62.138 18.963 115.234 1.00 54.22 201 THR A CA 1
ATOM 1628 C C . THR A 1 201 ? -62.890 20.195 115.780 1.00 54.22 201 THR A C 1
ATOM 1630 O O . THR A 1 201 ? -62.277 21.079 116.378 1.00 54.22 201 THR A O 1
ATOM 1633 N N . ILE A 1 202 ? -64.214 20.253 115.590 1.00 49.09 202 ILE A N 1
ATOM 1634 C CA . ILE A 1 202 ? -65.150 21.242 116.161 1.00 49.09 202 ILE A CA 1
ATOM 1635 C C . ILE A 1 202 ? -66.043 20.526 117.174 1.00 49.09 202 ILE A C 1
ATOM 1637 O O . ILE A 1 202 ? -66.254 21.096 118.268 1.00 49.09 202 ILE A O 1
#

Secondary structure (DSSP, 8-state):
-HHHHHHHHHHHHHTS-HHHHHHHHHHHHHTTSSS--HHHHHHHHHHHHHHHHHHTTPPPPGGGSSHHHHHHHHHHHHHTSHHHHHHHHHHHHHHHHHHHHHHHHHHHHHHHHHHHHHHHHHHHHHHHHHHHHHHHHHHHHHHHHHHHHHHHHHHHHHHHHHHHHHHHHHHHHHHHHHHHHHHHHHHHHHHHHHHHHHHTT-

Sequence (202 aa):
MIIEHGQASLTILEKKHDCFKEATTTLKNGCKNVNLSNNDKIQYAIRLAKCELATANLAFPMECDDIDHDVGKCIESISRIPQFWTTYSGYFREVSQMCFAMRYSLERDLLEEYNRNVTFKYHHILKHLHEIMMTLRKEEVNRLSQIKKFLTNMAKDVNELEETTSFNMGSLKGILSDFQIITQSALSQIIHLNEVIVFNTI

Mean predicted aligned error: 13.05 Å

InterPro domains:
  IPR007292 Nuclear fusion protein Kar5 [PF04163] (11-179)
  IPR007292 Nuclear fusion protein Kar5 [PTHR28012] (9-190)